Protein AF-Q92CA0-F1 (afdb_monomer)

Nearest PDB structures (foldseek):
  5m9f-assembly1_C  TM=5.999E-01  e=3.050E-04  Kayvirus kay
  5lye-assembly1_A-3  TM=4.168E-01  e=8.895E-02  Tequatrovirus T2
  4lpz-assembly1_A-1  TM=5.219E-01  e=1.391E+00  Homo sapiens
  6w3g-assembly1_A  TM=3.066E-01  e=5.344E+00  synthetic construct
  7aod-assembly1_H  TM=1.454E-01  e=1.238E+00  Schizosaccharomyces pombe 972h-

Solvent-accessible surface area (backbone atoms only — not comparable to full-atom values): 16328 Å² total; per-residue (Å²): 140,85,87,80,86,86,80,84,90,66,88,77,70,87,81,64,88,75,74,97,79,77,54,79,65,58,54,52,52,49,54,52,52,53,50,53,49,46,60,72,70,42,98,61,65,82,69,77,50,53,62,80,73,74,39,69,88,62,74,95,52,50,74,53,50,68,66,46,43,60,67,67,76,63,90,72,45,42,85,49,75,65,43,51,52,56,33,55,66,70,62,60,92,55,79,52,64,92,84,44,60,69,87,81,81,80,53,50,60,72,72,76,36,65,88,58,78,91,55,51,75,52,51,65,66,49,39,56,68,66,77,74,90,68,51,41,82,51,74,66,36,50,51,50,28,53,49,54,60,72,68,52,72,43,72,33,42,77,58,83,42,70,49,28,68,65,75,40,68,31,41,95,76,45,40,48,83,78,28,76,55,19,38,36,40,31,31,18,28,31,50,81,47,91,95,54,82,67,42,80,46,100,47,69,69,36,80,46,80,46,52,34,66,55,40,73,75,41,55,60,42,80,44,79,44,80,38,67,30,80,75,54,100,89,44,80,44,66,22,42,38,43,33,28,34,42,58,51,34,40,26,14,36,71,55,28,72,40,76,65,22,37,52,41,58,30,42,35,37,29,32,28,42

Organism: Listeria innocua serovar 6a (strain ATCC BAA-680 / CLIP 11262) (NCBI:txid272626)

Radius of gyration: 58.71 Å; Cα contacts (8 Å, |Δi|>4): 387; chains: 1; bounding box: 104×49×154 Å

Sequence (273 aa):
MAIDSYIPTTWNDERFVYPEDFTKWEQQFKKIVDEINRHTGTKNDHNITKADVGLSNVNNFGIASLEEAQMGSNSQKYMTPLLTSEAISQLQS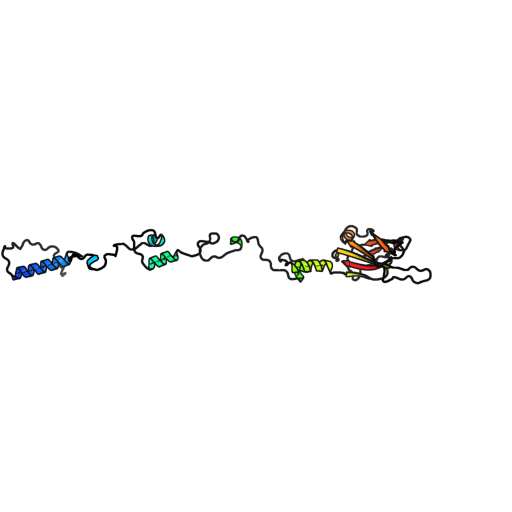LKSINGRTGDVLLSKGDVQLSNVENYGIASTNEAKAGIATDKLMTPANVLESIKEQFNTQNILFEGAAWPAPSTYKFAGGQKVSDQKLGLIFIWSDYDVVPGQANVANNYNFDFTFIPKFFINKHSGANVNVPVATNFNAQVAQITIKTLYLTDTTFAGHDLNSSGLNANDAILRYILGV

Structure (mmCIF, N/CA/C/O backbone):
data_AF-Q92CA0-F1
#
_entry.id   AF-Q92CA0-F1
#
loop_
_atom_site.group_PDB
_atom_site.id
_atom_site.type_symbol
_atom_site.label_atom_id
_atom_site.label_alt_id
_atom_site.label_comp_id
_atom_site.label_asym_id
_atom_site.label_entity_id
_atom_site.label_seq_id
_atom_site.pdbx_PDB_ins_code
_atom_site.Cartn_x
_atom_site.Cartn_y
_atom_site.Cartn_z
_atom_site.occupancy
_atom_site.B_iso_or_equiv
_atom_site.auth_seq_id
_atom_site.auth_comp_id
_atom_site.auth_asym_id
_atom_site.auth_atom_id
_atom_site.pdbx_PDB_model_num
ATOM 1 N N . MET A 1 1 ? -26.833 -30.162 108.864 1.00 41.16 1 MET A N 1
ATOM 2 C CA . MET A 1 1 ? -28.219 -29.793 109.217 1.00 41.16 1 MET A CA 1
ATOM 3 C C . MET A 1 1 ? -28.691 -28.797 108.179 1.00 41.16 1 MET A C 1
ATOM 5 O O . MET A 1 1 ? -28.210 -27.674 108.177 1.00 41.16 1 MET A O 1
ATOM 9 N N . ALA A 1 2 ? -29.499 -29.262 107.228 1.00 40.06 2 ALA A N 1
ATOM 10 C CA . ALA A 1 2 ? -30.044 -28.450 106.149 1.00 40.06 2 ALA A CA 1
ATOM 11 C C . ALA A 1 2 ? -31.404 -27.900 106.586 1.00 40.06 2 ALA A C 1
ATOM 13 O O . ALA A 1 2 ? -32.238 -28.651 107.091 1.00 40.06 2 ALA A O 1
ATOM 14 N N . ILE A 1 3 ? -31.583 -26.595 106.422 1.00 42.84 3 ILE A N 1
ATOM 15 C CA . ILE A 1 3 ? -32.876 -25.925 106.497 1.00 42.84 3 ILE A CA 1
ATOM 16 C C . ILE A 1 3 ? -33.372 -25.921 105.057 1.00 42.84 3 ILE A C 1
ATOM 18 O O . ILE A 1 3 ? -32.759 -25.258 104.222 1.00 42.84 3 ILE A O 1
ATOM 22 N N . ASP A 1 4 ? -34.407 -26.704 104.762 1.00 44.34 4 ASP A N 1
ATOM 23 C CA . ASP A 1 4 ? -35.059 -26.654 103.458 1.00 44.34 4 ASP A CA 1
ATOM 24 C C . ASP A 1 4 ? -36.354 -25.844 103.544 1.00 44.34 4 ASP A C 1
ATOM 26 O O . ASP A 1 4 ? -37.138 -25.938 104.492 1.00 44.34 4 ASP A O 1
ATOM 30 N N . SER A 1 5 ? -36.488 -24.994 102.540 1.00 45.78 5 SER A N 1
ATOM 31 C CA . SER A 1 5 ? -37.523 -24.013 102.285 1.00 45.78 5 SER A CA 1
ATOM 32 C C . SER A 1 5 ? -38.871 -24.664 101.990 1.00 45.78 5 SER A C 1
ATOM 34 O O . SER A 1 5 ? -38.984 -25.499 101.097 1.00 45.78 5 SER A O 1
ATOM 36 N N . TYR A 1 6 ? -39.922 -24.233 102.688 1.00 45.00 6 TYR A N 1
ATOM 37 C CA . TYR A 1 6 ? -41.294 -24.576 102.323 1.00 45.00 6 TYR A CA 1
ATOM 38 C C . TYR A 1 6 ? -41.948 -23.403 101.588 1.00 45.00 6 TYR A C 1
ATOM 40 O O . TYR A 1 6 ? -42.153 -22.334 102.165 1.00 45.00 6 TYR A O 1
ATOM 48 N N . ILE A 1 7 ? -42.277 -23.620 100.313 1.00 46.75 7 ILE A N 1
ATOM 49 C CA . ILE A 1 7 ? -43.102 -22.738 99.480 1.00 46.75 7 ILE A CA 1
ATOM 50 C C . ILE A 1 7 ? -44.507 -23.360 99.425 1.00 46.75 7 ILE A C 1
ATOM 52 O O . ILE A 1 7 ? -44.666 -24.411 98.804 1.00 46.75 7 ILE A O 1
ATOM 56 N N . PRO A 1 8 ? -45.543 -22.761 100.041 1.00 51.06 8 PRO A N 1
ATOM 57 C CA . PRO A 1 8 ? -46.905 -23.263 99.915 1.00 51.06 8 PRO A CA 1
ATOM 58 C C . PRO A 1 8 ? -47.489 -22.821 98.566 1.00 51.06 8 PRO A C 1
ATOM 60 O O . PRO A 1 8 ? -47.772 -21.642 98.366 1.00 51.06 8 PRO A O 1
ATOM 63 N N . THR A 1 9 ? -47.681 -23.760 97.636 1.00 49.72 9 THR A N 1
ATOM 64 C CA . THR A 1 9 ? -48.227 -23.494 96.289 1.00 49.72 9 THR A CA 1
ATOM 65 C C . THR A 1 9 ? -49.748 -23.581 96.181 1.00 49.72 9 THR A C 1
ATOM 67 O O . THR A 1 9 ? -50.283 -23.389 95.097 1.00 49.72 9 THR A O 1
ATOM 70 N N . THR A 1 10 ? -50.473 -23.810 97.271 1.00 46.91 10 THR A N 1
ATOM 71 C CA . THR A 1 10 ? -51.941 -23.751 97.287 1.00 46.91 10 THR A CA 1
ATOM 72 C C . THR A 1 10 ? -52.398 -23.425 98.702 1.00 46.91 10 THR A C 1
ATOM 74 O O . THR A 1 10 ? -52.185 -24.223 99.617 1.00 46.91 10 THR A O 1
ATOM 77 N N . TRP A 1 11 ? -53.008 -22.256 98.900 1.00 44.22 11 TRP A N 1
ATOM 78 C CA . TRP A 1 11 ? -53.749 -21.964 100.127 1.00 44.22 11 TRP A CA 1
ATOM 79 C C . TRP A 1 11 ? -54.971 -22.888 100.164 1.00 44.22 11 TRP A C 1
ATOM 81 O O . TRP A 1 11 ? -55.957 -22.644 99.477 1.00 44.22 11 TRP A O 1
ATOM 91 N N . ASN A 1 12 ? -54.867 -23.997 100.901 1.00 46.53 12 ASN A N 1
ATOM 92 C CA . ASN A 1 12 ? -56.007 -24.858 101.198 1.00 46.53 12 ASN A CA 1
ATOM 93 C C . ASN A 1 12 ? -56.873 -24.159 102.261 1.00 46.53 12 ASN A C 1
ATOM 95 O O . ASN A 1 12 ? -56.486 -24.087 103.430 1.00 46.53 12 ASN A O 1
ATOM 99 N N . ASP A 1 13 ? -58.006 -23.614 101.818 1.00 56.22 13 ASP A N 1
ATOM 100 C CA . ASP A 1 13 ? -58.937 -22.759 102.565 1.00 56.22 13 ASP A CA 1
ATOM 101 C C . ASP A 1 13 ? -59.964 -23.553 103.402 1.00 56.22 13 ASP A C 1
ATOM 103 O O . ASP A 1 13 ? -61.090 -23.131 103.637 1.00 56.22 13 ASP A O 1
ATOM 107 N N . GLU A 1 14 ? -59.594 -24.736 103.894 1.00 48.25 14 GLU A N 1
ATOM 108 C CA . GLU A 1 14 ? -60.484 -25.573 104.719 1.00 48.25 14 GLU A CA 1
ATOM 109 C C . GLU A 1 14 ? -60.492 -25.183 106.212 1.00 48.25 14 GLU A C 1
ATOM 111 O O . GLU A 1 14 ? -60.935 -25.948 107.068 1.00 48.25 14 GLU A O 1
ATOM 116 N N . ARG A 1 15 ? -60.016 -23.980 106.563 1.00 47.97 15 ARG A N 1
ATOM 117 C CA . ARG A 1 15 ? -60.085 -23.447 107.941 1.00 47.97 15 ARG A CA 1
ATOM 118 C C . ARG A 1 15 ? -60.918 -22.186 108.106 1.00 47.97 15 ARG A C 1
ATOM 120 O O . ARG A 1 15 ? -60.987 -21.673 109.222 1.00 47.97 15 ARG A O 1
ATOM 127 N N . PHE A 1 16 ? -61.602 -21.731 107.063 1.00 49.09 16 PHE A N 1
ATOM 128 C CA . PHE A 1 16 ? -62.519 -20.612 107.188 1.00 49.09 16 PHE A CA 1
ATOM 129 C C . PHE A 1 16 ? -63.938 -20.994 106.781 1.00 49.09 16 PHE A C 1
ATOM 131 O O . PHE A 1 16 ? -64.397 -20.797 105.661 1.00 49.09 16 PHE A O 1
ATOM 138 N N . VAL A 1 17 ? -64.679 -21.494 107.766 1.00 46.62 17 VAL A N 1
ATOM 139 C CA . VAL A 1 17 ? -66.132 -21.333 107.771 1.00 46.62 17 VAL A CA 1
ATOM 140 C C . VAL A 1 17 ? -66.388 -19.854 108.086 1.00 46.62 17 VAL A C 1
ATOM 142 O O . VAL A 1 17 ? -66.273 -19.446 109.240 1.00 46.62 17 VAL A O 1
ATOM 145 N N . TYR A 1 18 ? -66.632 -19.029 107.062 1.00 51.66 18 TYR A N 1
ATOM 146 C CA . TYR A 1 18 ? -66.870 -17.589 107.220 1.00 51.66 18 TYR A CA 1
ATOM 147 C C . TYR A 1 18 ? -68.338 -17.317 107.613 1.00 51.66 18 TYR A C 1
ATOM 149 O O . TYR A 1 18 ? -69.232 -17.674 106.845 1.00 51.66 18 TYR A O 1
ATOM 157 N N . PRO A 1 19 ? -68.620 -16.694 108.774 1.00 53.69 19 PRO A N 1
ATOM 158 C CA . PRO A 1 19 ? -69.966 -16.237 109.130 1.00 53.69 19 PRO A CA 1
ATOM 159 C C . PRO A 1 19 ? -70.399 -15.047 108.256 1.00 53.69 19 PRO A C 1
ATOM 161 O O . PRO A 1 19 ? -69.560 -14.265 107.815 1.00 53.69 19 PRO A O 1
ATOM 164 N N . GLU A 1 20 ? -71.705 -14.879 108.040 1.00 53.78 20 GLU A N 1
ATOM 165 C CA . GLU A 1 20 ? -72.283 -13.933 107.065 1.00 53.78 20 GLU A CA 1
ATOM 166 C C . GLU A 1 20 ? -72.129 -12.427 107.408 1.00 53.78 20 GLU A C 1
ATOM 168 O O . GLU A 1 20 ? -72.452 -11.585 106.572 1.00 53.78 20 GLU A O 1
ATOM 173 N N . ASP A 1 21 ? -71.551 -12.058 108.561 1.00 56.97 21 ASP A N 1
ATOM 174 C CA . ASP A 1 21 ? -71.486 -10.667 109.049 1.00 56.97 21 ASP A CA 1
ATOM 175 C C . ASP A 1 21 ? -70.043 -10.161 109.290 1.00 56.97 21 ASP A C 1
ATOM 177 O O . ASP A 1 21 ? -69.532 -10.168 110.411 1.00 56.97 21 ASP A O 1
ATOM 181 N N . PHE A 1 22 ? -69.369 -9.673 108.241 1.00 58.44 22 PHE A N 1
ATOM 182 C CA . PHE A 1 22 ? -68.051 -9.017 108.352 1.00 58.44 22 PHE A CA 1
ATOM 183 C C . PHE A 1 22 ? -68.131 -7.588 108.926 1.00 58.44 22 PHE A C 1
ATOM 185 O O . PHE A 1 22 ? -69.004 -6.800 108.546 1.00 58.44 22 PHE A O 1
ATOM 192 N N . THR A 1 23 ? -67.144 -7.189 109.740 1.00 68.38 23 THR A N 1
ATOM 193 C CA . THR A 1 23 ? -66.986 -5.805 110.231 1.00 68.38 23 THR A CA 1
ATOM 194 C C . THR A 1 23 ? -66.560 -4.834 109.112 1.00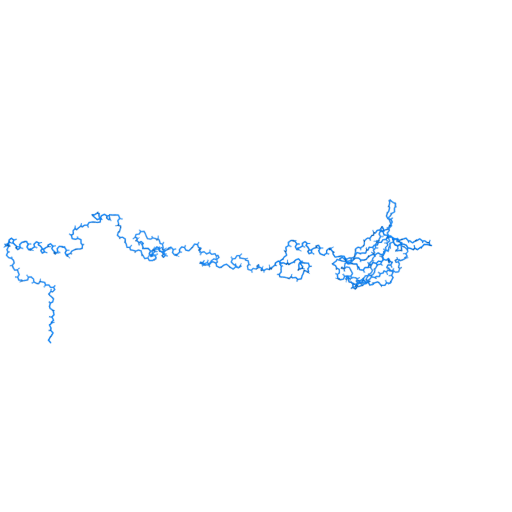 68.38 23 THR A C 1
ATOM 196 O O . THR A 1 23 ? -65.974 -5.221 108.100 1.00 68.38 23 THR A O 1
ATOM 199 N N . LYS A 1 24 ? -66.803 -3.522 109.285 1.00 64.69 24 LYS A N 1
ATOM 200 C CA . LYS A 1 24 ? -66.482 -2.480 108.277 1.00 64.69 24 LYS A CA 1
ATOM 201 C C . LYS A 1 24 ? -65.007 -2.482 107.831 1.00 64.69 24 LYS A C 1
ATOM 203 O O . LYS A 1 24 ? -64.724 -2.163 106.678 1.00 64.69 24 LYS A O 1
ATOM 208 N N . TRP A 1 25 ? -64.081 -2.829 108.727 1.00 68.69 25 TRP A N 1
ATOM 209 C CA . TRP A 1 25 ? -62.641 -2.896 108.446 1.00 68.69 25 TRP A CA 1
ATOM 210 C C . TRP A 1 25 ? -62.266 -4.119 107.593 1.00 68.69 25 TRP A C 1
ATOM 212 O O . TRP A 1 25 ? -61.524 -3.991 106.621 1.00 68.69 25 TRP A O 1
ATOM 222 N N . GLU A 1 26 ? -62.843 -5.286 107.879 1.00 74.56 26 GLU A N 1
ATOM 223 C CA . GLU A 1 26 ? -62.604 -6.517 107.108 1.00 74.56 26 GLU A CA 1
ATOM 224 C C . GLU A 1 26 ? -63.117 -6.389 105.668 1.00 74.56 26 GLU A C 1
ATOM 226 O O . GLU A 1 26 ? -62.448 -6.807 104.723 1.00 74.56 26 GLU A O 1
ATOM 231 N N . GLN A 1 27 ? -64.247 -5.702 105.473 1.00 70.88 27 GLN A N 1
ATOM 232 C CA . GLN A 1 27 ? -64.763 -5.383 104.138 1.00 70.88 27 GLN A CA 1
ATOM 233 C C . GLN A 1 27 ? -63.823 -4.461 103.342 1.00 70.88 27 GLN A C 1
ATOM 235 O O . GLN A 1 27 ? -63.706 -4.601 102.123 1.00 70.88 27 GLN A O 1
ATOM 240 N N . GLN A 1 28 ? -63.150 -3.509 104.000 1.00 75.50 28 GLN A N 1
ATOM 241 C CA . GLN A 1 28 ? -62.174 -2.628 103.346 1.00 75.50 28 GLN A CA 1
ATOM 242 C C . GLN A 1 28 ? -60.913 -3.391 102.940 1.00 75.50 28 GLN A C 1
ATOM 244 O O . GLN A 1 28 ? -60.437 -3.218 101.819 1.00 75.50 28 GLN A O 1
ATOM 249 N N . PHE A 1 29 ? -60.414 -4.269 103.812 1.00 82.81 29 PHE A N 1
ATOM 250 C CA . PHE A 1 29 ? -59.269 -5.119 103.499 1.00 82.81 29 PHE A CA 1
ATOM 251 C C . PHE A 1 29 ? -59.574 -6.060 102.325 1.00 82.81 29 PHE A C 1
ATOM 253 O O . PHE A 1 29 ? -58.786 -6.136 101.382 1.00 82.81 29 PHE A O 1
ATOM 260 N N . LYS A 1 30 ? -60.762 -6.683 102.314 1.00 77.75 30 LYS A N 1
ATOM 261 C CA . LYS A 1 30 ? -61.220 -7.523 101.199 1.00 77.75 30 LYS A CA 1
ATOM 262 C C . LYS A 1 30 ? -61.209 -6.769 99.866 1.00 77.75 30 LYS A C 1
ATOM 264 O O . LYS A 1 30 ? -60.666 -7.273 98.891 1.00 77.75 30 LYS A O 1
ATOM 269 N N . LYS A 1 31 ? -61.748 -5.544 99.828 1.00 80.81 31 LYS A N 1
ATOM 270 C CA . LYS A 1 31 ? -61.771 -4.717 98.606 1.00 80.81 31 LYS A CA 1
ATOM 271 C C . LYS A 1 31 ? -60.373 -4.429 98.056 1.00 80.81 31 LYS A C 1
ATOM 273 O O . LYS A 1 31 ? -60.193 -4.438 96.846 1.00 80.81 31 LYS A O 1
ATOM 278 N N . ILE A 1 32 ? -59.396 -4.177 98.927 1.00 85.56 32 ILE A N 1
ATOM 279 C CA . ILE A 1 32 ? -58.010 -3.914 98.514 1.00 85.56 32 ILE A CA 1
ATOM 280 C C . ILE A 1 32 ? -57.375 -5.178 97.925 1.00 85.56 32 ILE A C 1
ATOM 282 O O . ILE A 1 32 ? -56.728 -5.111 96.883 1.00 85.56 32 ILE A O 1
ATOM 286 N N . VAL A 1 33 ? -57.572 -6.329 98.571 1.00 86.06 33 VAL A N 1
ATOM 287 C CA . VAL A 1 33 ? -57.043 -7.613 98.093 1.00 86.06 33 VAL A CA 1
ATOM 288 C C . VAL A 1 33 ? -57.671 -8.002 96.754 1.00 86.06 33 VAL A C 1
ATOM 290 O O . VAL A 1 33 ? -56.947 -8.370 95.831 1.00 86.06 33 VAL A O 1
ATOM 293 N N . ASP A 1 34 ? -58.991 -7.861 96.616 1.00 83.50 34 ASP A N 1
ATOM 294 C CA . ASP A 1 34 ? -59.706 -8.111 95.359 1.00 83.50 34 ASP A CA 1
ATOM 295 C C . ASP A 1 34 ? -59.164 -7.218 94.225 1.00 83.50 34 ASP A C 1
ATOM 297 O O . ASP A 1 34 ? -58.942 -7.693 93.111 1.00 83.50 34 ASP A O 1
ATOM 301 N N . GLU A 1 35 ? -58.888 -5.943 94.514 1.00 83.75 35 GLU A N 1
ATOM 302 C CA . GLU A 1 35 ? -58.353 -4.989 93.541 1.00 83.75 35 GLU A CA 1
ATOM 303 C C . GLU A 1 35 ? -56.909 -5.316 93.127 1.00 83.75 35 GLU A C 1
ATOM 305 O O . GLU A 1 35 ? -56.584 -5.321 91.942 1.00 83.75 35 GLU A O 1
ATOM 310 N N . ILE A 1 36 ? -56.039 -5.675 94.073 1.00 86.12 36 ILE A N 1
ATOM 311 C CA . ILE A 1 36 ? -54.667 -6.120 93.770 1.00 86.12 36 ILE A CA 1
ATOM 312 C C . ILE A 1 36 ? -54.686 -7.400 92.924 1.00 86.12 36 ILE A C 1
ATOM 314 O O . ILE A 1 36 ? -53.930 -7.527 91.956 1.00 86.12 36 ILE A O 1
ATOM 318 N N . ASN A 1 37 ? -55.575 -8.339 93.248 1.00 85.69 37 ASN A N 1
ATOM 319 C CA . ASN A 1 37 ? -55.756 -9.562 92.470 1.00 85.69 37 ASN A CA 1
ATOM 320 C C . ASN A 1 37 ? -56.261 -9.254 91.050 1.00 85.69 37 ASN A C 1
ATOM 322 O O . ASN A 1 37 ? -55.796 -9.863 90.087 1.00 85.69 37 ASN A O 1
ATOM 326 N N . ARG A 1 38 ? -57.145 -8.259 90.889 1.00 82.94 38 ARG A N 1
ATOM 327 C CA . ARG A 1 38 ? -57.597 -7.773 89.575 1.00 82.94 38 ARG A CA 1
ATOM 328 C C . ARG A 1 38 ? -56.433 -7.219 88.745 1.00 82.94 38 ARG A C 1
ATOM 330 O O . ARG A 1 38 ? -56.296 -7.583 87.577 1.00 82.94 38 ARG A O 1
ATOM 337 N N . HIS A 1 39 ? -55.577 -6.402 89.358 1.00 82.19 39 HIS A N 1
ATOM 338 C CA . HIS A 1 39 ? -54.411 -5.788 88.711 1.00 82.19 39 HIS A CA 1
ATOM 339 C C . HIS A 1 39 ? -53.317 -6.789 88.317 1.00 82.19 39 HIS A C 1
ATOM 341 O O . HIS A 1 39 ? -52.583 -6.574 87.356 1.00 82.19 39 HIS A O 1
ATOM 347 N N . THR A 1 40 ? -53.190 -7.890 89.053 1.00 84.25 40 THR A N 1
ATOM 348 C CA . THR A 1 40 ? -52.159 -8.911 88.804 1.00 84.25 40 THR A CA 1
ATOM 349 C C . THR A 1 40 ? -52.656 -10.071 87.939 1.00 84.25 40 THR A C 1
ATOM 351 O O . THR A 1 40 ? -51.845 -10.792 87.359 1.00 84.25 40 THR A O 1
ATOM 354 N N . GLY A 1 41 ? -53.977 -10.241 87.807 1.00 80.75 41 GLY A N 1
ATOM 355 C CA . GLY A 1 41 ? -54.593 -11.374 87.115 1.00 80.75 41 GLY A CA 1
ATOM 356 C C . GLY A 1 41 ? -54.679 -11.251 85.591 1.00 80.75 41 GLY A C 1
ATOM 357 O O . GLY A 1 41 ? -54.825 -12.265 84.909 1.00 80.75 41 GLY A O 1
ATOM 358 N N . THR A 1 42 ? -54.585 -10.044 85.021 1.00 80.38 42 THR A N 1
ATOM 359 C CA . THR A 1 42 ? -54.665 -9.851 83.562 1.00 80.38 42 THR A CA 1
ATOM 360 C C . THR A 1 42 ? -53.668 -8.807 83.066 1.00 80.38 42 THR A C 1
ATOM 362 O O . THR A 1 42 ? -53.290 -7.897 83.791 1.00 80.38 42 THR A O 1
ATOM 365 N N . LYS A 1 43 ? -53.243 -8.922 81.800 1.00 81.75 43 LYS A N 1
ATOM 366 C CA . LYS A 1 43 ? -52.323 -7.954 81.169 1.00 81.75 43 LYS A CA 1
ATOM 367 C C . LYS A 1 43 ? -52.999 -6.635 80.752 1.00 81.75 43 LYS A C 1
ATOM 369 O O . LYS A 1 43 ? -52.294 -5.712 80.362 1.00 81.75 43 LYS A O 1
ATOM 374 N N . ASN A 1 44 ? -54.333 -6.571 80.766 1.00 84.12 44 ASN A N 1
ATOM 375 C CA . ASN A 1 44 ? -55.133 -5.395 80.399 1.00 84.12 44 ASN A CA 1
ATOM 376 C C . ASN A 1 44 ? -56.347 -5.282 81.335 1.00 84.12 44 ASN A C 1
ATOM 378 O O . ASN A 1 44 ? -57.496 -5.437 80.927 1.00 84.12 44 ASN A O 1
ATOM 382 N N . ASP A 1 45 ? -56.069 -5.067 82.613 1.00 82.19 45 ASP A N 1
ATOM 383 C CA . ASP A 1 45 ? -57.040 -5.005 83.705 1.00 82.19 45 ASP A CA 1
ATOM 384 C C . ASP A 1 45 ? -57.909 -3.734 83.671 1.00 82.19 45 ASP A C 1
ATOM 386 O O . ASP A 1 45 ? -59.024 -3.728 84.194 1.00 82.19 45 ASP A O 1
ATOM 390 N N . HIS A 1 46 ? -57.423 -2.680 83.016 1.00 84.44 46 HIS A N 1
ATOM 391 C CA . HIS A 1 46 ? -58.143 -1.430 82.766 1.00 84.44 46 HIS A CA 1
ATOM 392 C C . HIS A 1 46 ? -58.916 -1.406 81.438 1.00 84.44 46 HIS A C 1
ATOM 394 O O . HIS A 1 46 ? -59.537 -0.394 81.117 1.00 84.44 46 HIS A O 1
ATOM 400 N N . ASN A 1 47 ? -58.896 -2.507 80.678 1.00 86.62 47 ASN A N 1
ATOM 401 C CA . ASN A 1 47 ? -59.623 -2.675 79.416 1.00 86.62 47 ASN A CA 1
ATOM 402 C C . ASN A 1 47 ? -59.359 -1.558 78.382 1.00 86.62 47 ASN A C 1
ATOM 404 O O . ASN A 1 47 ? -60.244 -1.173 77.620 1.00 86.62 47 ASN A O 1
ATOM 408 N N . ILE A 1 48 ? -58.131 -1.033 78.369 1.00 91.50 48 ILE A N 1
ATOM 409 C CA . ILE A 1 48 ? -57.700 0.044 77.476 1.00 91.50 48 ILE A CA 1
ATOM 410 C C . ILE A 1 48 ? -57.603 -0.499 76.047 1.00 91.50 48 ILE A C 1
ATOM 412 O O . ILE A 1 48 ? -57.068 -1.589 75.810 1.00 91.50 48 ILE A O 1
ATOM 416 N N . THR A 1 49 ? -58.114 0.261 75.083 1.00 91.62 49 THR A N 1
ATOM 417 C CA . THR A 1 49 ? -58.058 -0.049 73.653 1.00 91.62 49 THR A CA 1
ATOM 418 C C . THR A 1 49 ? -56.901 0.683 72.967 1.00 91.62 49 THR A C 1
ATOM 420 O O . THR A 1 49 ? -56.335 1.644 73.484 1.00 91.62 49 THR A O 1
ATOM 423 N N . LYS A 1 50 ? -56.560 0.277 71.735 1.00 92.44 50 LYS A N 1
ATOM 424 C CA . LYS A 1 50 ? -55.600 1.028 70.904 1.00 92.44 50 LYS A CA 1
ATOM 425 C C . LYS A 1 50 ? -56.039 2.472 70.655 1.00 92.44 50 LYS A C 1
ATOM 427 O O . LYS A 1 50 ? -55.178 3.335 70.504 1.00 92.44 50 LYS A O 1
ATOM 432 N N . ALA A 1 51 ? -57.346 2.727 70.599 1.00 93.25 51 ALA A N 1
ATOM 433 C CA . ALA A 1 51 ? -57.873 4.067 70.378 1.00 93.25 51 ALA A CA 1
ATOM 434 C C . ALA A 1 51 ? -57.605 4.985 71.570 1.00 93.25 51 ALA A C 1
ATOM 436 O O . ALA A 1 51 ? -57.206 6.131 71.372 1.00 93.25 51 ALA A O 1
ATOM 437 N N . ASP A 1 52 ? -57.713 4.448 72.785 1.00 94.06 52 ASP A N 1
ATOM 438 C CA . ASP A 1 52 ? -57.515 5.200 74.026 1.00 94.06 52 ASP A CA 1
ATOM 439 C C . ASP A 1 52 ? -56.074 5.716 74.187 1.00 94.06 52 ASP A C 1
ATOM 441 O O . ASP A 1 52 ? -55.847 6.729 74.841 1.00 94.06 52 ASP A O 1
ATOM 445 N N . VAL A 1 53 ? -55.098 5.060 73.549 1.00 93.19 53 VAL A N 1
ATOM 446 C CA . VAL A 1 53 ? -53.678 5.468 73.544 1.00 93.19 53 VAL A CA 1
ATOM 447 C C . VAL A 1 53 ? -53.223 6.096 72.219 1.00 93.19 53 VAL A C 1
ATOM 449 O O . VAL A 1 53 ? -52.027 6.260 71.989 1.00 93.19 53 VAL A O 1
ATOM 452 N N . GLY A 1 54 ? -54.154 6.441 71.320 1.00 94.75 54 GLY A N 1
ATOM 453 C CA . GLY A 1 54 ? -53.842 7.107 70.047 1.00 94.75 54 GLY A CA 1
ATOM 454 C C . GLY A 1 54 ? -53.196 6.211 68.979 1.00 94.75 54 GLY A C 1
ATOM 455 O O . GLY A 1 54 ? -52.616 6.714 68.019 1.00 94.75 54 GLY A O 1
ATOM 456 N N . LEU A 1 55 ? -53.302 4.886 69.108 1.00 94.44 55 LEU A N 1
ATOM 457 C CA . LEU A 1 55 ? -52.685 3.893 68.217 1.00 94.44 55 LEU A CA 1
ATOM 458 C C . LEU A 1 55 ? -53.689 3.208 67.269 1.00 94.44 55 LEU A C 1
ATOM 460 O O . LEU A 1 55 ? -53.397 2.131 66.748 1.00 94.44 55 LEU A O 1
ATOM 464 N N . SER A 1 56 ? -54.861 3.805 67.008 1.00 94.12 56 SER A N 1
ATOM 465 C CA . SER A 1 56 ? -55.909 3.217 66.144 1.00 94.12 56 SER A CA 1
ATOM 466 C C . SER A 1 56 ? -55.429 2.844 64.739 1.00 94.12 56 SER A C 1
ATOM 468 O O . SER A 1 56 ? -55.915 1.875 64.167 1.00 94.12 56 SER A O 1
ATOM 470 N N . ASN A 1 57 ? -54.459 3.586 64.194 1.00 93.38 57 ASN A N 1
ATOM 471 C CA . ASN A 1 57 ? -53.912 3.351 62.853 1.00 93.38 57 ASN A CA 1
ATOM 472 C C . ASN A 1 57 ? -52.739 2.354 62.837 1.00 93.38 57 ASN A C 1
ATOM 474 O O . ASN A 1 57 ? -52.199 2.050 61.774 1.00 93.38 57 ASN A O 1
ATOM 478 N N . VAL A 1 58 ? -52.310 1.858 64.002 1.00 93.50 58 VAL A N 1
ATOM 479 C CA . VAL A 1 58 ? -51.187 0.923 64.105 1.00 93.50 58 VAL A CA 1
ATOM 480 C C . VAL A 1 58 ? -51.703 -0.509 64.005 1.00 93.50 58 VAL A C 1
ATOM 482 O O . VAL A 1 58 ? -52.348 -1.031 64.921 1.00 93.50 58 VAL A O 1
ATOM 485 N N . ASN A 1 59 ? -51.380 -1.169 62.895 1.00 93.69 59 ASN A N 1
ATOM 486 C CA . ASN A 1 59 ? -51.698 -2.575 62.666 1.00 93.69 59 ASN A CA 1
ATOM 487 C C . ASN A 1 59 ? -50.910 -3.497 63.605 1.00 93.69 59 ASN A C 1
ATOM 489 O O . ASN A 1 59 ? -49.830 -3.166 64.085 1.00 93.69 59 ASN A O 1
ATOM 493 N N . ASN A 1 60 ? -51.457 -4.680 63.887 1.00 93.25 60 ASN A N 1
ATOM 494 C CA . ASN A 1 60 ? -50.762 -5.697 64.681 1.00 93.25 60 ASN A CA 1
ATOM 495 C C . ASN A 1 60 ? -49.958 -6.641 63.776 1.00 93.25 60 ASN A C 1
ATOM 497 O O . ASN A 1 60 ? -50.195 -7.847 63.752 1.00 93.25 60 ASN A O 1
ATOM 501 N N . PHE A 1 61 ? -49.073 -6.072 62.962 1.00 96.25 61 PHE A N 1
ATOM 502 C CA . PHE A 1 61 ? -48.242 -6.843 62.045 1.00 96.25 61 PHE A CA 1
ATOM 503 C C . PHE A 1 61 ? -46.947 -7.288 62.717 1.00 96.25 61 PHE A C 1
ATOM 505 O O . PHE A 1 61 ? -46.366 -6.574 63.533 1.00 96.25 61 PHE A O 1
ATOM 512 N N . GLY A 1 62 ? -46.489 -8.484 62.352 1.00 96.62 62 GLY A N 1
ATOM 513 C CA . GLY A 1 62 ? -45.160 -8.953 62.732 1.00 96.62 62 GLY A CA 1
ATOM 514 C C . GLY A 1 62 ? -44.064 -8.266 61.917 1.00 96.62 62 GLY A C 1
ATOM 515 O O . GLY A 1 62 ? -44.335 -7.604 60.915 1.00 96.62 62 GLY A O 1
ATOM 516 N N . ILE A 1 63 ? -42.814 -8.478 62.319 1.00 97.62 63 ILE A N 1
ATOM 517 C CA . ILE A 1 63 ? -41.651 -8.097 61.513 1.00 97.62 63 ILE A CA 1
ATOM 518 C C . ILE A 1 63 ? -41.524 -9.058 60.322 1.00 97.62 63 ILE A C 1
ATOM 520 O O . ILE A 1 63 ? -41.814 -10.253 60.452 1.00 97.62 63 ILE A O 1
ATOM 524 N N . ALA A 1 64 ? -41.151 -8.522 59.162 1.00 97.12 64 ALA A N 1
ATOM 525 C CA . ALA A 1 64 ? -40.844 -9.306 57.973 1.00 97.12 64 ALA A CA 1
ATOM 526 C C . ALA A 1 64 ? -39.592 -10.172 58.192 1.00 97.12 64 ALA A C 1
ATOM 528 O O . ALA A 1 64 ? -38.660 -9.787 58.895 1.00 97.12 64 ALA A O 1
ATOM 529 N N . SER A 1 65 ? -39.561 -11.342 57.571 1.00 95.38 65 SER A N 1
ATOM 530 C CA . SER A 1 65 ? -38.331 -12.110 57.364 1.00 95.38 65 SER A CA 1
ATOM 531 C C . SER A 1 65 ? -37.453 -11.469 56.280 1.00 95.38 65 SER A C 1
ATOM 533 O O . SER A 1 65 ? -37.909 -10.620 55.511 1.00 95.38 65 SER A O 1
ATOM 535 N N . LEU A 1 66 ? -36.193 -11.909 56.190 1.00 93.31 66 LEU A N 1
ATOM 536 C CA . LEU A 1 66 ? -35.277 -11.509 55.118 1.00 93.31 66 LEU A CA 1
ATOM 537 C C . LEU A 1 66 ? -35.855 -11.820 53.729 1.00 93.31 66 LEU A C 1
ATOM 539 O O . LEU A 1 66 ? -35.814 -10.979 52.837 1.00 93.31 66 LEU A O 1
ATOM 543 N N . GLU A 1 67 ? -36.450 -13.000 53.563 1.00 92.75 67 GLU A N 1
ATOM 544 C CA . GLU A 1 67 ? -37.059 -13.426 52.300 1.00 92.75 67 GLU A CA 1
ATOM 545 C C . GLU A 1 67 ? -38.265 -12.557 51.929 1.00 92.75 67 GLU A C 1
ATOM 547 O O . GLU A 1 67 ? -38.380 -12.111 50.789 1.00 92.75 67 GLU A O 1
ATOM 552 N N . GLU A 1 68 ? -39.143 -12.252 52.890 1.00 94.38 68 GLU A N 1
ATOM 553 C CA . GLU A 1 68 ? -40.272 -11.340 52.662 1.00 94.38 68 GLU A CA 1
ATOM 554 C C . GLU A 1 68 ? -39.799 -9.930 52.278 1.00 94.38 68 GLU A C 1
ATOM 556 O O . GLU A 1 68 ? -40.401 -9.304 51.403 1.00 94.38 68 GLU A O 1
ATOM 561 N N . ALA A 1 69 ? -38.717 -9.443 52.894 1.00 93.94 69 ALA A N 1
ATOM 562 C CA . ALA A 1 69 ? -38.130 -8.140 52.594 1.00 93.94 69 ALA A CA 1
ATOM 563 C C . ALA A 1 69 ? -37.521 -8.070 51.188 1.00 93.94 69 ALA A C 1
ATOM 565 O O . ALA A 1 69 ? -37.712 -7.082 50.483 1.00 93.94 69 ALA A O 1
ATOM 566 N N . GLN A 1 70 ? -36.825 -9.127 50.767 1.00 91.19 70 GLN A N 1
ATOM 567 C CA . GLN A 1 70 ? -36.184 -9.218 49.453 1.00 91.19 70 GLN A CA 1
ATOM 568 C C . GLN A 1 70 ? -37.201 -9.425 48.323 1.00 91.19 70 GLN A C 1
ATOM 570 O O . GLN A 1 70 ? -37.065 -8.835 47.253 1.00 91.19 70 GLN A O 1
ATOM 575 N N . MET A 1 71 ? -38.244 -10.230 48.556 1.00 89.75 71 MET A N 1
ATOM 576 C CA . MET A 1 71 ? -39.314 -10.446 47.576 1.00 89.75 71 MET A CA 1
ATOM 577 C C . MET A 1 71 ? -40.279 -9.260 47.472 1.00 89.75 71 MET A C 1
ATOM 579 O O . MET A 1 71 ? -40.891 -9.065 46.423 1.00 89.75 71 MET A O 1
ATOM 583 N N . GLY A 1 72 ? -40.470 -8.504 48.559 1.00 89.75 72 GLY A N 1
ATOM 584 C CA . GLY A 1 72 ? -41.377 -7.355 48.598 1.00 89.75 72 GLY A CA 1
ATOM 585 C C . GLY A 1 72 ? -42.855 -7.703 48.369 1.00 89.75 72 GLY A C 1
ATOM 586 O O . GLY A 1 72 ? -43.622 -6.850 47.930 1.00 89.75 72 GLY A O 1
ATOM 587 N N . SER A 1 73 ? -43.268 -8.950 48.627 1.00 86.56 73 SER A N 1
ATOM 588 C CA . SER A 1 73 ? -44.603 -9.466 48.282 1.00 86.56 73 SER A CA 1
ATOM 589 C C . SER A 1 73 ? -45.627 -9.424 49.426 1.00 86.56 73 SER A C 1
ATOM 591 O O . SER A 1 73 ? -46.823 -9.565 49.173 1.00 86.56 73 SER A O 1
ATOM 593 N N . ASN A 1 74 ? -45.194 -9.217 50.678 1.00 92.25 74 ASN A N 1
ATOM 594 C CA . ASN A 1 74 ? -46.070 -9.224 51.854 1.00 92.25 74 ASN A CA 1
ATOM 595 C C . ASN A 1 74 ? -46.368 -7.803 52.367 1.00 92.25 74 ASN A C 1
ATOM 597 O O . ASN A 1 74 ? -45.507 -7.148 52.951 1.00 92.25 74 ASN A O 1
ATOM 601 N N . SER A 1 75 ? -47.614 -7.347 52.207 1.00 94.06 75 SER A N 1
ATOM 602 C CA . SER A 1 75 ? -48.087 -6.038 52.688 1.00 94.06 75 SER A CA 1
ATOM 603 C C . SER A 1 75 ? -48.562 -6.026 54.152 1.00 94.06 75 SER A C 1
ATOM 605 O O . SER A 1 75 ? -48.961 -4.978 54.658 1.00 94.06 75 SER A O 1
ATOM 607 N N . GLN A 1 76 ? -48.519 -7.166 54.852 1.00 95.69 76 GLN A N 1
ATOM 608 C CA . GLN A 1 76 ? -48.999 -7.348 56.232 1.00 95.69 76 GLN A CA 1
ATOM 609 C C . GLN A 1 76 ? -47.857 -7.572 57.239 1.00 95.69 76 GLN A C 1
ATOM 611 O O . GLN A 1 76 ? -48.010 -8.274 58.244 1.00 95.69 76 GLN A O 1
ATOM 616 N N . LYS A 1 77 ? -46.686 -6.987 56.969 1.00 96.25 77 LYS A N 1
ATOM 617 C CA . LYS A 1 77 ? -45.483 -7.066 57.806 1.00 96.25 77 LYS A CA 1
ATOM 618 C C . LYS A 1 77 ? -44.798 -5.708 57.899 1.00 96.25 77 LYS A C 1
ATOM 620 O O . LYS A 1 77 ? -44.864 -4.908 56.970 1.00 96.25 77 LYS A O 1
ATOM 625 N N . TYR A 1 78 ? -44.112 -5.460 59.010 1.00 96.12 78 TYR A N 1
ATOM 626 C CA . TYR A 1 78 ? -43.261 -4.285 59.174 1.00 96.12 78 TYR A CA 1
ATOM 627 C C . TYR A 1 78 ? -41.821 -4.574 58.755 1.00 96.12 78 TYR A C 1
ATOM 629 O O . TYR A 1 78 ? -41.281 -5.645 59.033 1.00 96.12 78 TYR A O 1
ATOM 637 N N . MET A 1 79 ? -41.194 -3.585 58.123 1.00 97.06 79 MET A N 1
ATOM 638 C CA . MET A 1 79 ? -39.780 -3.619 57.765 1.00 97.06 79 MET A CA 1
ATOM 639 C C . MET A 1 79 ? -38.919 -3.047 58.891 1.00 97.06 79 MET A C 1
ATOM 641 O O . MET A 1 79 ? -39.337 -2.120 59.586 1.00 97.06 79 MET A O 1
ATOM 645 N N . THR A 1 80 ? -37.699 -3.558 59.045 1.00 96.88 80 THR A N 1
ATOM 646 C CA . THR A 1 80 ? -36.673 -2.934 59.894 1.00 96.88 80 THR A CA 1
ATOM 647 C C . THR A 1 80 ? -35.627 -2.239 59.019 1.00 96.88 80 THR A C 1
ATOM 649 O O . THR A 1 80 ? -35.461 -2.623 57.862 1.00 96.88 80 THR A O 1
ATOM 652 N N . PRO A 1 81 ? -34.875 -1.248 59.537 1.00 97.31 81 PRO A N 1
ATOM 653 C CA . PRO A 1 81 ? -33.799 -0.613 58.772 1.00 97.31 81 PRO A CA 1
ATOM 654 C C . PRO A 1 81 ? -32.761 -1.602 58.217 1.00 97.31 81 PRO A C 1
ATOM 656 O O . PRO A 1 81 ? -32.279 -1.409 57.103 1.00 97.31 81 PRO A O 1
ATOM 659 N N . LEU A 1 82 ? -32.457 -2.674 58.964 1.00 96.38 82 LEU A N 1
ATOM 660 C CA . LEU A 1 82 ? -31.567 -3.750 58.514 1.00 96.38 82 LEU A CA 1
ATOM 661 C C . LEU A 1 82 ? -32.127 -4.438 57.265 1.00 96.38 82 LEU A C 1
ATOM 663 O O . LEU A 1 82 ? -31.457 -4.469 56.237 1.00 96.38 82 LEU A O 1
ATOM 667 N N . LEU A 1 83 ? -33.381 -4.888 57.331 1.00 96.19 83 LEU A N 1
ATOM 668 C CA . LEU A 1 83 ? -34.043 -5.569 56.219 1.00 96.19 83 LEU A CA 1
ATOM 669 C C . LEU A 1 83 ? -34.182 -4.663 54.985 1.00 96.19 83 LEU A C 1
ATOM 671 O O . LEU A 1 83 ? -34.018 -5.121 53.857 1.00 96.19 83 LEU A O 1
ATOM 675 N N . THR A 1 84 ? -34.422 -3.361 55.179 1.00 94.25 84 THR A N 1
ATOM 676 C CA . THR A 1 84 ? -34.418 -2.377 54.085 1.00 94.25 84 THR A CA 1
ATOM 677 C C . THR A 1 84 ? -33.043 -2.288 53.417 1.00 94.25 84 THR A C 1
ATOM 679 O O . THR A 1 84 ? -32.958 -2.278 52.191 1.00 94.25 84 THR A O 1
ATOM 682 N N . SER A 1 85 ? -31.960 -2.244 54.199 1.00 91.69 85 SER A N 1
ATOM 683 C CA . SER A 1 85 ? -30.588 -2.223 53.674 1.00 91.69 85 SER A CA 1
ATOM 684 C C . SER A 1 85 ? -30.260 -3.497 52.888 1.00 91.69 85 SER A C 1
ATOM 686 O O . SER A 1 85 ? -29.674 -3.434 51.805 1.00 91.69 85 SER A O 1
ATOM 688 N N . GLU A 1 86 ? -30.682 -4.656 53.398 1.00 90.56 86 GLU A N 1
ATOM 689 C CA . GLU A 1 86 ? -30.501 -5.954 52.741 1.00 90.56 86 GLU A CA 1
ATOM 690 C C . GLU A 1 86 ? -31.284 -6.040 51.422 1.00 90.56 86 GLU A C 1
ATOM 692 O O . GLU A 1 86 ? -30.725 -6.464 50.411 1.00 90.56 86 GLU A O 1
ATOM 697 N N . ALA A 1 87 ? -32.536 -5.572 51.394 1.00 90.94 87 ALA A N 1
ATOM 698 C CA . ALA A 1 87 ? -33.349 -5.517 50.179 1.00 90.94 87 ALA A CA 1
ATOM 699 C C . ALA A 1 87 ? -32.759 -4.561 49.124 1.00 90.94 87 ALA A C 1
ATOM 701 O O . ALA A 1 87 ? -32.690 -4.902 47.944 1.00 90.94 87 ALA A O 1
ATOM 702 N N . ILE A 1 88 ? -32.270 -3.385 49.537 1.00 88.12 88 ILE A N 1
ATOM 703 C CA . ILE A 1 88 ? -31.628 -2.413 48.635 1.00 88.12 88 ILE A CA 1
ATOM 704 C C . ILE A 1 88 ? -30.306 -2.953 48.083 1.00 88.12 88 ILE A C 1
ATOM 706 O O . ILE A 1 88 ? -30.009 -2.751 46.908 1.00 88.12 88 ILE A O 1
ATOM 710 N N . SER A 1 89 ? -29.528 -3.677 48.891 1.00 82.56 89 SER A N 1
ATOM 711 C CA . SER A 1 89 ? -28.250 -4.261 48.460 1.00 82.56 89 SER A CA 1
ATOM 712 C C . SER A 1 89 ? -28.411 -5.271 47.314 1.00 82.56 89 SER A C 1
ATOM 714 O O . SER A 1 89 ? -27.471 -5.480 46.548 1.00 82.56 89 SER A O 1
ATOM 716 N N . GLN A 1 90 ? -29.603 -5.857 47.140 1.00 77.31 90 GLN A N 1
ATOM 717 C CA . GLN A 1 90 ? -29.911 -6.720 45.995 1.00 77.31 90 GLN A CA 1
ATOM 718 C C . GLN A 1 90 ? -30.157 -5.958 44.685 1.00 77.31 90 GLN A C 1
ATOM 720 O O . GLN A 1 90 ? -30.062 -6.544 43.606 1.00 77.31 90 GLN A O 1
ATOM 725 N N . LEU A 1 91 ? -30.444 -4.656 44.739 1.00 74.75 91 LEU A N 1
ATOM 726 C CA . LEU A 1 91 ? -30.779 -3.827 43.577 1.00 74.75 91 LEU A CA 1
ATOM 727 C C . LEU A 1 91 ? -29.531 -3.281 42.856 1.00 74.75 91 LEU A C 1
ATOM 729 O O . LEU A 1 91 ? -29.496 -2.114 42.468 1.00 74.75 91 LEU A O 1
ATOM 733 N N . GLN A 1 92 ? -28.496 -4.106 42.666 1.00 67.56 92 GLN A N 1
ATOM 734 C CA . GLN A 1 92 ? -27.317 -3.737 41.869 1.00 67.56 92 GLN A CA 1
ATOM 735 C C . GLN A 1 92 ? -27.756 -3.235 40.475 1.00 67.56 92 GLN A C 1
ATOM 737 O O . GLN A 1 92 ? -28.524 -3.896 39.771 1.00 67.56 92 GLN A O 1
ATOM 742 N N . SER A 1 93 ? -27.282 -2.046 40.081 1.00 61.03 93 SER A N 1
ATOM 743 C CA . SER A 1 93 ? -27.777 -1.274 38.924 1.00 61.03 93 SER A CA 1
ATOM 744 C C . SER A 1 93 ? -27.475 -1.895 37.553 1.00 61.03 93 SER A C 1
ATOM 746 O O . SER A 1 93 ? -28.064 -1.491 36.551 1.00 61.03 93 SER A O 1
ATOM 748 N N . LEU A 1 94 ? -26.610 -2.908 37.494 1.00 64.56 94 LEU A N 1
ATOM 749 C CA . LEU A 1 94 ? -26.283 -3.663 36.286 1.00 64.56 94 LEU A CA 1
ATOM 750 C C . LEU A 1 94 ? -26.633 -5.140 36.492 1.00 64.56 94 LEU A C 1
ATOM 752 O O . LEU A 1 94 ? -25.884 -5.886 37.119 1.00 64.56 94 LEU A O 1
ATOM 756 N N . LYS A 1 95 ? -27.774 -5.573 35.935 1.00 64.19 95 LYS A N 1
ATOM 757 C CA . LYS A 1 95 ? -28.196 -6.984 35.992 1.00 64.19 95 LYS A CA 1
ATOM 758 C C . LYS A 1 95 ? -27.255 -7.900 35.221 1.00 64.19 95 LYS A C 1
ATOM 760 O O . LYS A 1 95 ? -26.973 -8.980 35.704 1.00 64.19 95 LYS A O 1
ATOM 765 N N . SER A 1 96 ? -26.800 -7.507 34.030 1.00 65.38 96 SER A N 1
ATOM 766 C CA . SER A 1 96 ? -25.622 -8.102 33.393 1.00 65.38 96 SER A CA 1
ATOM 767 C C . SER A 1 96 ? -25.164 -7.320 32.159 1.00 65.38 96 SER A C 1
ATOM 769 O O . SER A 1 96 ? -25.977 -6.656 31.518 1.00 65.38 96 SER A O 1
ATOM 771 N N . ILE A 1 97 ? -23.888 -7.451 31.784 1.00 69.50 97 ILE A N 1
ATOM 772 C CA . ILE A 1 97 ? -23.414 -7.204 30.412 1.00 69.50 97 ILE A CA 1
ATOM 773 C C . ILE A 1 97 ? -22.879 -8.535 29.884 1.00 69.50 97 ILE A C 1
ATOM 775 O O . ILE A 1 97 ? -22.005 -9.138 30.502 1.00 69.50 97 ILE A O 1
ATOM 779 N N . ASN A 1 98 ? -23.452 -9.028 28.781 1.00 67.06 98 ASN A N 1
ATOM 780 C CA . ASN A 1 98 ? -23.129 -10.343 28.212 1.00 67.06 98 ASN A CA 1
ATOM 781 C C . ASN A 1 98 ? -23.209 -11.504 29.239 1.00 67.06 98 ASN A C 1
ATOM 783 O O . ASN A 1 98 ? -22.362 -12.392 29.267 1.00 67.06 98 ASN A O 1
ATOM 787 N N . GLY A 1 99 ? -24.194 -11.471 30.146 1.00 65.00 99 GLY A N 1
ATOM 788 C CA . GLY A 1 99 ? -24.392 -12.510 31.167 1.00 65.00 99 GLY A CA 1
ATOM 789 C C . GLY A 1 99 ? -23.520 -12.396 32.427 1.00 65.00 99 GLY A C 1
ATOM 790 O O . GLY A 1 99 ? -23.663 -13.226 33.320 1.00 65.00 99 GLY A O 1
ATOM 791 N N . ARG A 1 100 ? -22.657 -11.375 32.553 1.00 65.81 100 ARG A N 1
ATOM 792 C CA . ARG A 1 100 ? -21.854 -11.117 33.767 1.00 65.81 100 ARG A CA 1
ATOM 793 C C . ARG A 1 100 ? -22.505 -10.076 34.675 1.00 65.81 100 ARG A C 1
ATOM 795 O O . ARG A 1 100 ? -22.831 -8.996 34.195 1.00 65.81 100 ARG A O 1
ATOM 802 N N . THR A 1 101 ? -22.655 -10.378 35.963 1.00 65.81 101 THR A N 1
ATOM 803 C CA . THR A 1 101 ? -23.189 -9.488 37.018 1.00 65.81 101 THR A CA 1
ATOM 804 C C . THR A 1 101 ? -22.053 -8.907 37.880 1.00 65.81 101 THR A C 1
ATOM 806 O O . THR A 1 101 ? -21.040 -9.582 38.048 1.00 65.81 101 THR A O 1
ATOM 809 N N . GLY A 1 102 ? -22.231 -7.732 38.501 1.00 72.69 102 GLY A N 1
ATOM 810 C CA . GLY A 1 102 ? -21.238 -7.118 39.410 1.00 72.69 102 GLY A CA 1
ATOM 811 C C . GLY A 1 102 ? -20.266 -6.157 38.709 1.00 72.69 102 GLY A C 1
ATOM 812 O O . GLY A 1 102 ? -20.671 -5.473 37.769 1.00 72.69 102 GLY A O 1
ATOM 813 N N . ASP A 1 103 ? -18.999 -6.099 39.150 1.00 66.12 103 ASP A N 1
ATOM 814 C CA . ASP A 1 103 ? -17.936 -5.337 38.472 1.00 66.12 103 ASP A CA 1
ATOM 815 C C . ASP A 1 103 ? -17.789 -5.826 37.022 1.00 66.12 103 ASP A C 1
ATOM 817 O O . ASP A 1 103 ? -17.349 -6.950 36.759 1.00 66.12 103 ASP A O 1
ATOM 821 N N . VAL A 1 104 ? -18.182 -4.995 36.053 1.00 70.44 104 VAL A N 1
ATOM 822 C CA . VAL A 1 104 ? -18.187 -5.401 34.644 1.00 70.44 104 VAL A CA 1
ATOM 823 C C . VAL A 1 104 ? -16.800 -5.219 34.036 1.00 70.44 104 VAL A C 1
ATOM 825 O O . VAL A 1 104 ? -16.479 -4.191 33.441 1.00 70.44 104 VAL A O 1
ATOM 828 N N . LEU A 1 105 ? -15.985 -6.264 34.137 1.00 70.38 105 LEU A N 1
ATOM 829 C CA . LEU A 1 105 ? -14.764 -6.397 33.354 1.00 70.38 105 LEU A CA 1
ATOM 830 C C . LEU A 1 105 ? -15.114 -6.918 31.951 1.00 70.38 105 LEU A C 1
ATOM 832 O O . LEU A 1 105 ? -15.536 -8.069 31.795 1.00 70.38 105 LEU A O 1
ATOM 836 N N . LEU A 1 106 ? -14.952 -6.073 30.929 1.00 78.19 106 LEU A N 1
ATOM 837 C CA . LEU A 1 106 ? -15.143 -6.446 29.525 1.00 78.19 106 LEU A CA 1
ATOM 838 C C . LEU A 1 106 ? -13.818 -6.860 28.884 1.00 78.19 106 LEU A C 1
ATOM 840 O O . LEU A 1 106 ? -12.795 -6.194 29.018 1.00 78.19 106 LEU A O 1
ATOM 844 N N . SER A 1 107 ? -13.866 -7.951 28.136 1.00 79.12 107 SER A N 1
ATOM 845 C CA . SER A 1 107 ? -12.825 -8.403 27.221 1.00 79.12 107 SER A CA 1
ATOM 846 C C . SER A 1 107 ? -13.225 -8.092 25.778 1.00 79.12 107 SER A C 1
ATOM 848 O O . SER A 1 107 ? -14.392 -7.827 25.483 1.00 79.12 107 SER A O 1
ATOM 850 N N . LYS A 1 108 ? -12.281 -8.207 24.836 1.00 83.38 108 LYS A N 1
ATOM 851 C CA . LYS A 1 108 ? -12.593 -8.133 23.398 1.00 83.38 108 LYS A CA 1
ATOM 852 C C . LYS A 1 108 ? -13.685 -9.124 22.974 1.00 83.38 108 LYS A C 1
ATOM 854 O O . LYS A 1 108 ? -14.461 -8.816 22.075 1.00 83.38 108 LYS A O 1
ATOM 859 N N . GLY A 1 109 ? -13.774 -10.284 23.627 1.00 82.44 109 GLY A N 1
ATOM 860 C CA . GLY A 1 109 ? -14.806 -11.277 23.328 1.00 82.44 109 GLY A CA 1
ATOM 861 C C . GLY A 1 109 ? -16.209 -10.842 23.715 1.00 82.44 109 GLY A C 1
ATOM 862 O O . GLY A 1 109 ? -17.153 -11.158 22.999 1.00 82.44 109 GLY A O 1
ATOM 863 N N . ASP A 1 110 ? -16.343 -10.037 24.768 1.00 81.06 110 ASP A N 1
ATOM 864 C CA . ASP A 1 110 ? -17.648 -9.566 25.242 1.00 81.06 110 ASP A CA 1
ATOM 865 C C . ASP A 1 110 ? -18.312 -8.583 24.269 1.00 81.06 110 ASP A C 1
ATOM 867 O O . ASP A 1 110 ? -19.528 -8.418 24.278 1.00 81.06 110 ASP A O 1
ATOM 871 N N . VAL A 1 111 ? -17.519 -7.965 23.392 1.00 84.00 111 VAL A N 1
ATOM 872 C CA . VAL A 1 111 ? -17.979 -7.038 22.348 1.00 84.00 111 VAL A CA 1
ATOM 873 C C . VAL A 1 111 ? -17.839 -7.620 20.939 1.00 84.00 111 VAL A C 1
ATOM 875 O O . VAL A 1 111 ? -17.915 -6.882 19.963 1.00 84.00 111 VAL A O 1
ATOM 878 N N . GLN A 1 112 ? -17.649 -8.941 20.817 1.00 86.44 112 GLN A N 1
ATOM 879 C CA . GLN A 1 112 ? -17.491 -9.647 19.534 1.00 86.44 112 GLN A CA 1
ATOM 880 C C . GLN A 1 112 ? -16.279 -9.174 18.706 1.00 86.44 112 GLN A C 1
ATOM 882 O O . GLN A 1 112 ? -16.251 -9.302 17.484 1.00 86.44 112 GLN A O 1
ATOM 887 N N . LEU A 1 113 ? -15.241 -8.664 19.374 1.00 88.75 113 LEU A N 1
ATOM 888 C CA . LEU A 1 113 ? -13.992 -8.195 18.767 1.00 88.75 113 LEU A CA 1
ATOM 889 C C . LEU A 1 113 ? -12.805 -9.136 19.045 1.00 88.75 113 LEU A C 1
ATOM 891 O O . LEU A 1 113 ? -11.659 -8.724 18.888 1.00 88.75 113 LEU A O 1
ATOM 895 N N . SER A 1 114 ? -13.033 -10.393 19.457 1.00 88.75 114 SER A N 1
ATOM 896 C CA . SER A 1 114 ? -11.944 -11.357 19.732 1.00 88.75 114 SER A CA 1
ATOM 897 C C . SER A 1 114 ? -11.009 -11.576 18.545 1.00 88.75 114 SER A C 1
ATOM 899 O O . SER A 1 114 ? -9.821 -11.786 18.752 1.00 88.75 114 SER A O 1
ATOM 901 N N . ASN A 1 115 ? -11.537 -11.502 17.320 1.00 89.00 115 ASN A N 1
ATOM 902 C CA . ASN A 1 115 ? -10.759 -11.677 16.090 1.00 89.00 115 ASN A CA 1
ATOM 903 C C . ASN A 1 115 ? -10.121 -10.369 15.595 1.00 89.00 115 ASN A C 1
ATOM 905 O O . ASN A 1 115 ? -9.475 -10.357 14.552 1.00 89.00 115 ASN A O 1
ATOM 909 N N . VAL A 1 116 ? -10.344 -9.252 16.295 1.00 88.69 116 VAL A N 1
ATOM 910 C CA . VAL A 1 116 ? -9.762 -7.961 15.929 1.00 88.69 116 VAL A CA 1
ATOM 911 C C . VAL A 1 116 ? -8.429 -7.808 16.642 1.00 88.69 116 VAL A C 1
ATOM 913 O O . VAL A 1 116 ? -8.362 -7.612 17.860 1.00 88.69 116 VAL A O 1
ATOM 916 N N . GLU A 1 117 ? -7.360 -7.875 15.861 1.00 88.88 117 GLU A N 1
ATOM 917 C CA . GLU A 1 117 ? -5.994 -7.692 16.335 1.00 88.88 117 GLU A CA 1
ATOM 918 C C . GLU A 1 117 ? -5.729 -6.248 16.775 1.00 88.88 117 GLU A C 1
ATOM 920 O O . GLU A 1 117 ? -6.274 -5.296 16.215 1.00 88.88 117 GLU A O 1
ATOM 925 N N . ASN A 1 118 ? -4.908 -6.069 17.818 1.00 89.38 118 ASN A N 1
ATOM 926 C CA . ASN A 1 118 ? -4.531 -4.735 18.305 1.00 89.38 118 ASN A CA 1
ATOM 927 C C . ASN A 1 118 ? -3.181 -4.308 17.724 1.00 89.38 118 ASN A C 1
ATOM 929 O O . ASN A 1 118 ? -2.168 -4.293 18.424 1.00 89.38 118 ASN A O 1
ATOM 933 N N . TYR A 1 119 ? -3.169 -4.004 16.433 1.00 95.38 119 TYR A N 1
ATOM 934 C CA . TYR A 1 119 ? -1.967 -3.550 15.747 1.00 95.38 119 TYR A CA 1
ATOM 935 C C . TYR A 1 119 ? -1.786 -2.036 15.863 1.00 95.38 119 TYR A C 1
ATOM 937 O O . TYR A 1 119 ? -2.740 -1.261 15.781 1.00 95.38 119 TYR A O 1
ATOM 945 N N . GLY A 1 120 ? -0.534 -1.607 16.028 1.00 96.75 120 GLY A N 1
ATOM 946 C CA . GLY A 1 120 ? -0.180 -0.189 15.990 1.00 96.75 120 GLY A CA 1
ATOM 947 C C . GLY A 1 120 ? -0.263 0.380 14.572 1.00 96.75 120 GLY A C 1
ATOM 948 O O . GLY A 1 120 ? -0.214 -0.359 13.591 1.00 96.75 120 GLY A O 1
ATOM 949 N N . ILE A 1 121 ? -0.343 1.705 14.448 1.00 97.75 121 ILE A N 1
ATOM 950 C CA . ILE A 1 121 ? -0.241 2.379 13.148 1.00 97.75 121 ILE A CA 1
ATOM 951 C C . ILE A 1 121 ? 1.214 2.332 12.661 1.00 97.75 121 ILE A C 1
ATOM 953 O O . ILE A 1 121 ? 2.130 2.617 13.433 1.00 97.75 121 ILE A O 1
ATOM 957 N N . ALA A 1 122 ? 1.429 1.994 11.390 1.00 98.00 122 ALA A N 1
ATOM 958 C CA . ALA A 1 122 ? 2.742 2.073 10.758 1.00 98.00 122 ALA A CA 1
ATOM 959 C C . ALA A 1 122 ? 3.238 3.529 10.704 1.00 98.00 122 ALA A C 1
ATOM 961 O O . ALA A 1 122 ? 2.485 4.448 10.375 1.00 98.00 122 ALA A O 1
ATOM 962 N N . SER A 1 123 ? 4.521 3.755 10.959 1.00 97.00 123 SER A N 1
ATOM 963 C CA . SER A 1 123 ? 5.185 5.003 10.579 1.00 97.00 123 SER A CA 1
ATOM 964 C C . SER A 1 123 ? 5.240 5.148 9.053 1.00 97.00 123 SER A C 1
ATOM 9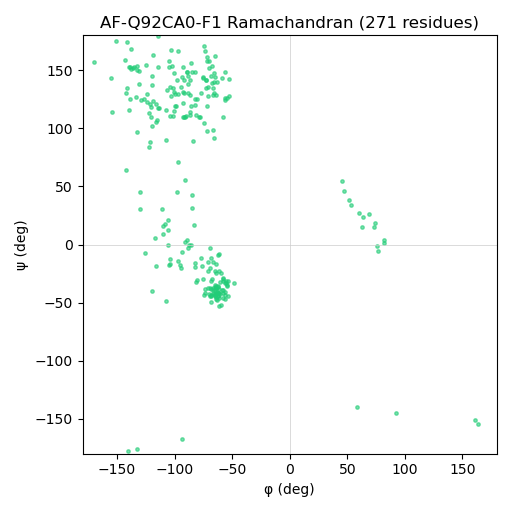66 O O . SER A 1 123 ? 5.122 4.173 8.310 1.00 97.00 123 SER A O 1
ATOM 968 N N . THR A 1 124 ? 5.470 6.364 8.555 1.00 95.56 124 THR A N 1
ATOM 969 C CA . THR A 1 124 ? 5.617 6.604 7.109 1.00 95.56 124 THR A CA 1
ATOM 970 C C . THR A 1 124 ? 6.794 5.827 6.506 1.00 95.56 124 THR A C 1
ATOM 972 O O . THR A 1 124 ? 6.699 5.364 5.373 1.00 95.56 124 THR A O 1
ATOM 975 N N . ASN A 1 125 ? 7.877 5.610 7.261 1.00 94.38 125 ASN A N 1
ATOM 976 C CA . ASN A 1 125 ? 9.011 4.807 6.795 1.00 94.38 125 ASN A CA 1
ATOM 977 C C . ASN A 1 125 ? 8.646 3.320 6.673 1.00 94.38 125 ASN A C 1
ATOM 979 O O . ASN A 1 125 ? 8.953 2.700 5.659 1.00 94.38 125 ASN A O 1
ATOM 983 N N . GLU A 1 126 ? 7.948 2.759 7.665 1.00 95.56 126 GLU A N 1
ATOM 984 C CA . GLU A 1 126 ? 7.447 1.376 7.602 1.00 95.56 126 GLU A CA 1
ATOM 985 C C . GLU A 1 126 ? 6.457 1.195 6.443 1.00 95.56 126 GLU A C 1
ATOM 987 O O . GLU A 1 126 ? 6.542 0.215 5.704 1.00 95.56 126 GLU A O 1
ATOM 992 N N . ALA A 1 127 ? 5.569 2.174 6.239 1.00 95.44 127 ALA A N 1
ATOM 993 C CA . ALA A 1 127 ? 4.606 2.200 5.144 1.00 95.44 127 ALA A CA 1
ATOM 994 C C . ALA A 1 127 ? 5.272 2.197 3.758 1.00 95.44 127 ALA A C 1
ATOM 996 O O . ALA A 1 127 ? 4.825 1.484 2.863 1.00 95.44 127 ALA A O 1
ATOM 997 N N . LYS A 1 128 ? 6.348 2.973 3.577 1.00 91.81 128 LYS A N 1
ATOM 998 C CA . LYS A 1 128 ? 7.121 3.014 2.325 1.00 91.81 128 LYS A CA 1
ATOM 999 C C . LYS A 1 128 ? 7.930 1.739 2.087 1.00 91.81 128 LYS A C 1
ATOM 1001 O O . LYS A 1 128 ? 8.043 1.296 0.947 1.00 91.81 128 LYS A O 1
ATOM 1006 N N . ALA A 1 129 ? 8.481 1.152 3.150 1.00 90.12 129 ALA A N 1
ATOM 1007 C CA . ALA A 1 129 ? 9.233 -0.096 3.065 1.00 90.12 129 ALA A CA 1
ATOM 1008 C C . ALA A 1 129 ? 8.330 -1.296 2.738 1.00 90.12 129 ALA A C 1
ATOM 1010 O O . 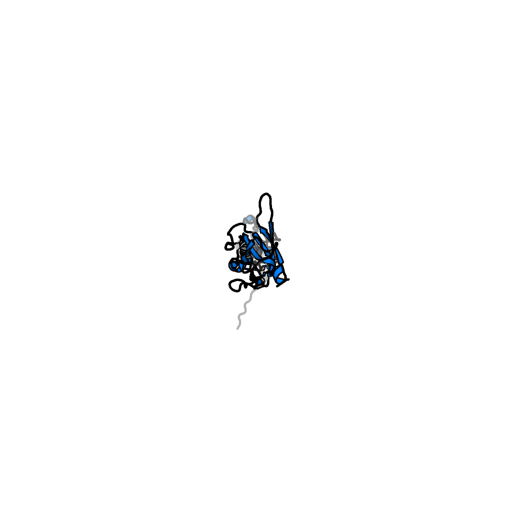ALA A 1 129 ? 8.740 -2.178 1.987 1.00 90.12 129 ALA A O 1
ATOM 1011 N N . GLY A 1 130 ? 7.108 -1.330 3.284 1.00 90.88 130 GLY A N 1
ATOM 1012 C CA . GLY A 1 130 ? 6.110 -2.357 2.975 1.00 90.88 130 GLY A CA 1
ATOM 1013 C C . GLY A 1 130 ? 6.450 -3.759 3.497 1.00 90.88 130 GLY A C 1
ATOM 1014 O O . GLY A 1 130 ? 6.008 -4.743 2.912 1.00 90.88 130 GLY A O 1
ATOM 1015 N N . ILE A 1 131 ? 7.251 -3.862 4.566 1.00 91.88 131 ILE A N 1
ATOM 1016 C CA . ILE A 1 131 ? 7.722 -5.147 5.127 1.00 91.88 131 ILE A CA 1
ATOM 1017 C C . ILE A 1 131 ? 7.019 -5.567 6.427 1.00 91.88 131 ILE A C 1
ATOM 1019 O O . ILE A 1 131 ? 7.105 -6.730 6.813 1.00 91.88 131 ILE A O 1
ATOM 1023 N N . ALA A 1 132 ? 6.350 -4.640 7.122 1.00 95.44 132 ALA A N 1
ATOM 1024 C CA . ALA A 1 132 ? 5.680 -4.927 8.390 1.00 95.44 132 ALA A CA 1
ATOM 1025 C C . ALA A 1 132 ? 4.354 -5.667 8.153 1.00 95.44 132 ALA A C 1
ATOM 1027 O O . ALA A 1 132 ? 3.529 -5.221 7.357 1.00 95.44 132 ALA A O 1
ATOM 1028 N N . THR A 1 133 ? 4.136 -6.774 8.866 1.00 95.31 133 THR A N 1
ATOM 1029 C CA . THR A 1 133 ? 2.929 -7.616 8.738 1.00 95.31 133 THR A CA 1
ATOM 1030 C C . THR A 1 133 ? 1.950 -7.465 9.906 1.00 95.31 133 THR A C 1
ATOM 1032 O O . THR A 1 133 ? 0.912 -8.116 9.922 1.00 95.31 133 THR A O 1
ATOM 1035 N N . ASP A 1 134 ? 2.274 -6.625 10.890 1.00 95.62 134 ASP A N 1
ATOM 1036 C CA . ASP A 1 134 ? 1.589 -6.474 12.182 1.00 95.62 134 ASP A CA 1
ATOM 1037 C C . ASP A 1 134 ? 1.269 -4.999 12.510 1.00 95.62 134 ASP A C 1
ATOM 1039 O O . ASP A 1 134 ? 1.235 -4.575 13.671 1.00 95.62 134 ASP A O 1
ATOM 1043 N N . LYS A 1 135 ? 1.042 -4.189 11.468 1.00 97.12 135 LYS A N 1
ATOM 104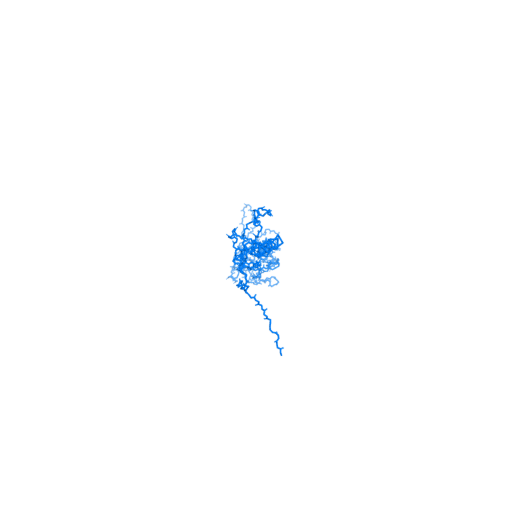4 C CA . LYS A 1 135 ? 0.716 -2.760 11.561 1.00 97.12 135 LYS A CA 1
ATOM 1045 C C . LYS A 1 135 ? -0.504 -2.406 10.716 1.00 97.12 135 LYS A C 1
ATOM 1047 O O . LYS A 1 135 ? -0.726 -2.973 9.650 1.00 97.12 135 LYS A O 1
ATOM 1052 N N . LEU A 1 136 ? -1.262 -1.409 11.162 1.00 96.00 136 LEU A N 1
ATOM 1053 C CA . LEU A 1 136 ? -2.339 -0.793 10.387 1.00 96.00 136 LEU A CA 1
ATOM 1054 C C . LEU A 1 136 ? -1.810 0.379 9.551 1.00 96.00 136 LEU A C 1
ATOM 1056 O O . LEU A 1 136 ? -0.904 1.106 9.963 1.00 96.00 136 LEU A O 1
ATOM 1060 N N . MET A 1 137 ? -2.429 0.607 8.394 1.00 97.50 137 MET A N 1
ATOM 1061 C CA . MET A 1 137 ? -2.110 1.711 7.487 1.00 97.50 137 MET A CA 1
ATOM 1062 C C . MET A 1 137 ? -3.165 2.816 7.577 1.00 97.50 137 MET A C 1
ATOM 1064 O O . MET A 1 137 ? -4.364 2.545 7.548 1.00 97.50 137 MET A O 1
ATOM 1068 N N . THR A 1 138 ? -2.729 4.075 7.638 1.00 97.50 138 THR A N 1
ATOM 1069 C CA . THR A 1 138 ? -3.624 5.230 7.459 1.00 97.50 138 THR A CA 1
ATOM 1070 C C . THR A 1 138 ? -3.774 5.556 5.971 1.00 97.50 138 THR A C 1
ATOM 1072 O O . THR A 1 138 ? -2.854 5.279 5.198 1.00 97.50 138 THR A O 1
ATOM 1075 N N . PRO A 1 139 ? -4.864 6.221 5.543 1.00 98.06 139 PRO A N 1
ATOM 1076 C CA . PRO A 1 139 ? -4.991 6.698 4.164 1.00 98.06 139 PRO A CA 1
ATOM 1077 C C . PRO A 1 139 ? -3.815 7.576 3.704 1.00 98.06 139 PRO A C 1
ATOM 1079 O O . PRO A 1 139 ? -3.393 7.486 2.554 1.00 98.06 139 PRO A O 1
ATOM 1082 N N . ALA A 1 140 ? -3.241 8.381 4.607 1.00 97.19 140 ALA A N 1
ATOM 1083 C CA . ALA A 1 140 ? -2.054 9.184 4.316 1.00 97.19 140 ALA A CA 1
ATOM 1084 C C . ALA A 1 140 ? -0.830 8.305 4.016 1.00 97.19 140 ALA A C 1
ATOM 1086 O O . ALA A 1 140 ? -0.164 8.508 3.008 1.00 97.19 140 ALA A O 1
ATOM 1087 N N . ASN A 1 141 ? -0.571 7.281 4.833 1.00 97.00 141 ASN A N 1
ATOM 1088 C CA . ASN A 1 141 ? 0.516 6.336 4.577 1.00 97.00 141 ASN A CA 1
ATOM 1089 C C . ASN A 1 141 ? 0.291 5.516 3.302 1.00 97.00 141 ASN A C 1
ATOM 1091 O O . ASN A 1 141 ? 1.255 5.227 2.599 1.00 97.00 141 ASN A O 1
ATOM 1095 N N . VAL A 1 142 ? -0.960 5.172 2.975 1.00 96.00 142 VAL A N 1
ATOM 1096 C CA . VAL A 1 142 ? -1.293 4.535 1.691 1.00 96.00 142 VAL A CA 1
ATOM 1097 C C . VAL A 1 142 ? -0.894 5.459 0.542 1.00 96.00 142 VAL A C 1
ATOM 1099 O O . VAL A 1 142 ? -0.120 5.049 -0.318 1.00 96.00 142 VAL A O 1
ATOM 1102 N N . LEU A 1 143 ? -1.330 6.721 0.563 1.00 94.25 143 LEU A N 1
ATOM 1103 C CA . LEU A 1 143 ? -0.966 7.701 -0.461 1.00 94.25 143 LEU A CA 1
ATOM 1104 C C . LEU A 1 143 ? 0.555 7.886 -0.577 1.00 94.25 143 LEU A C 1
ATOM 1106 O O . LEU A 1 143 ? 1.085 7.878 -1.684 1.00 94.25 143 LEU A O 1
ATOM 1110 N N . GLU A 1 144 ? 1.261 8.025 0.545 1.00 92.81 144 GLU A N 1
ATOM 1111 C CA . GLU A 1 144 ? 2.717 8.201 0.548 1.00 92.81 144 GLU A CA 1
ATOM 1112 C C . GLU A 1 144 ? 3.460 6.955 0.049 1.00 92.81 144 GLU A C 1
ATOM 1114 O O . GLU A 1 144 ? 4.411 7.089 -0.718 1.00 92.81 144 GLU A O 1
ATOM 1119 N N . SER A 1 145 ? 3.009 5.746 0.403 1.00 91.31 145 SER A N 1
ATOM 1120 C CA . SER A 1 145 ? 3.589 4.497 -0.115 1.00 91.31 145 SER A CA 1
ATOM 1121 C C . SER A 1 145 ? 3.405 4.358 -1.629 1.00 91.31 145 SER A C 1
ATOM 1123 O O . SER A 1 145 ? 4.321 3.917 -2.318 1.00 91.31 145 SER A O 1
ATOM 1125 N N . ILE A 1 146 ? 2.254 4.794 -2.157 1.00 89.19 146 ILE A N 1
ATOM 1126 C CA . ILE A 1 146 ? 1.958 4.799 -3.591 1.00 89.19 146 ILE A CA 1
ATOM 1127 C C . ILE A 1 146 ? 2.847 5.820 -4.301 1.00 89.19 146 ILE A C 1
ATOM 1129 O O . ILE A 1 146 ? 3.509 5.465 -5.270 1.00 89.19 146 ILE A O 1
ATOM 1133 N N . LYS A 1 147 ? 2.918 7.063 -3.804 1.00 87.44 147 LYS A N 1
ATOM 1134 C CA . LYS A 1 147 ? 3.805 8.099 -4.361 1.00 87.44 147 LYS A CA 1
ATOM 1135 C C . LYS A 1 147 ? 5.260 7.648 -4.383 1.00 87.44 147 LYS A C 1
ATOM 1137 O O . LYS A 1 147 ? 5.942 7.888 -5.369 1.00 87.44 147 LYS A O 1
ATOM 1142 N N . GLU A 1 148 ? 5.722 6.973 -3.333 1.00 85.50 148 GLU A N 1
ATOM 1143 C CA . GLU A 1 148 ? 7.081 6.432 -3.279 1.00 85.50 148 GLU A CA 1
ATOM 1144 C C . GLU A 1 148 ? 7.364 5.472 -4.443 1.00 85.50 148 GLU A C 1
ATOM 1146 O O . GLU A 1 148 ? 8.437 5.547 -5.030 1.00 85.50 148 GLU A O 1
ATOM 1151 N N . GLN A 1 149 ? 6.399 4.632 -4.846 1.00 77.62 149 GLN A N 1
ATOM 1152 C CA . GLN A 1 149 ? 6.578 3.749 -6.008 1.00 77.62 149 GLN A CA 1
ATOM 1153 C C . GLN A 1 149 ? 6.721 4.510 -7.336 1.00 77.62 149 GLN A C 1
ATOM 1155 O O . GLN A 1 149 ? 7.264 3.949 -8.279 1.00 77.62 149 GLN A O 1
ATOM 1160 N N . PHE A 1 150 ? 6.233 5.752 -7.426 1.00 74.31 150 PHE A N 1
ATOM 1161 C CA . PHE A 1 150 ? 6.273 6.570 -8.646 1.00 74.31 150 PHE A CA 1
ATOM 1162 C C . PHE A 1 150 ? 7.350 7.669 -8.629 1.00 74.31 150 PHE A C 1
ATOM 1164 O O . PHE A 1 150 ? 7.624 8.263 -9.669 1.00 74.31 150 PHE A O 1
ATOM 1171 N N . ASN A 1 151 ? 7.950 7.958 -7.470 1.00 76.56 151 ASN A N 1
ATOM 1172 C CA . ASN A 1 151 ? 8.879 9.079 -7.284 1.00 76.56 151 ASN A CA 1
ATOM 1173 C C . ASN A 1 151 ? 10.355 8.703 -7.465 1.00 76.56 151 ASN A C 1
ATOM 1175 O O . ASN A 1 151 ? 11.216 9.582 -7.437 1.00 76.56 151 ASN A O 1
ATOM 1179 N N . THR A 1 152 ? 10.679 7.423 -7.632 1.00 75.06 152 THR A N 1
ATOM 1180 C CA . THR A 1 152 ? 12.065 6.986 -7.805 1.00 75.06 152 THR A CA 1
ATOM 1181 C C . THR A 1 152 ? 12.420 6.923 -9.286 1.00 75.06 152 THR A C 1
ATOM 1183 O O . THR A 1 152 ? 11.934 6.046 -9.992 1.00 75.06 152 THR A O 1
ATOM 1186 N N . GLN A 1 153 ? 13.274 7.841 -9.748 1.00 88.44 153 GLN A N 1
ATOM 1187 C CA . GLN A 1 153 ? 13.896 7.789 -11.074 1.00 88.44 153 GLN A CA 1
ATOM 1188 C C . GLN A 1 153 ? 15.409 7.646 -10.906 1.00 88.44 153 GLN A C 1
ATOM 1190 O O . GLN A 1 153 ? 16.093 8.599 -10.536 1.00 88.44 153 GLN A O 1
ATOM 1195 N N . ASN A 1 154 ? 15.939 6.453 -11.160 1.00 92.62 154 ASN A N 1
ATOM 1196 C CA . ASN A 1 154 ? 17.379 6.206 -11.105 1.00 92.62 154 ASN A CA 1
ATOM 1197 C C . ASN A 1 154 ? 17.988 6.405 -12.493 1.00 92.62 154 ASN A C 1
ATOM 1199 O O . ASN A 1 154 ? 17.494 5.841 -13.463 1.00 92.62 154 ASN A O 1
ATOM 1203 N N . ILE A 1 155 ? 19.081 7.157 -12.614 1.00 95.06 155 ILE A N 1
ATOM 1204 C CA . ILE A 1 155 ? 19.801 7.266 -13.892 1.00 95.06 155 ILE A CA 1
ATOM 1205 C C . ILE A 1 155 ? 20.650 6.004 -14.074 1.00 95.06 155 ILE A C 1
ATOM 1207 O O . ILE A 1 155 ? 21.637 5.795 -13.372 1.00 95.06 155 ILE A O 1
ATOM 1211 N N . LEU A 1 156 ? 20.254 5.152 -15.016 1.00 96.50 156 LEU A N 1
ATOM 1212 C CA . LEU A 1 156 ? 20.942 3.908 -15.373 1.00 96.50 156 LEU A CA 1
ATOM 1213 C C . LEU A 1 156 ? 21.901 4.096 -16.557 1.00 96.50 156 LEU A C 1
ATOM 1215 O O . LEU A 1 156 ? 22.820 3.296 -16.731 1.00 96.50 156 LEU A O 1
ATOM 1219 N N . PHE A 1 157 ? 21.714 5.147 -17.352 1.00 97.12 157 PHE A N 1
ATOM 1220 C CA . PHE A 1 157 ? 22.625 5.577 -18.410 1.00 97.12 157 PHE A CA 1
ATOM 1221 C C . PHE A 1 157 ? 22.437 7.074 -18.667 1.00 97.12 157 PHE A C 1
ATOM 1223 O O . PHE A 1 157 ? 21.308 7.559 -18.640 1.00 97.12 157 PHE A O 1
ATOM 1230 N N . GLU A 1 158 ? 23.532 7.769 -18.959 1.00 96.38 158 GLU A N 1
ATOM 1231 C CA . GLU A 1 158 ? 23.556 9.138 -19.471 1.00 96.38 158 GLU A CA 1
ATOM 1232 C C . GLU A 1 158 ? 24.687 9.246 -20.500 1.00 96.38 158 GLU A C 1
ATOM 1234 O O . GLU A 1 158 ? 25.815 8.817 -20.242 1.00 96.38 158 GLU A O 1
ATOM 1239 N N . GLY A 1 159 ? 24.397 9.794 -21.678 1.00 94.31 159 GLY A N 1
ATOM 1240 C CA . GLY A 1 159 ? 25.403 9.985 -22.716 1.00 94.31 159 GLY A CA 1
ATOM 1241 C C . GLY A 1 159 ? 24.815 10.238 -24.098 1.00 94.31 159 GLY A C 1
ATOM 1242 O O . GLY A 1 159 ? 23.713 10.748 -24.248 1.00 94.31 159 GLY A O 1
ATOM 1243 N N . ALA A 1 160 ? 25.584 9.901 -25.128 1.00 92.19 160 ALA A N 1
ATOM 1244 C CA . ALA A 1 160 ? 25.168 9.959 -26.524 1.00 92.19 160 ALA A CA 1
ATOM 1245 C C . ALA A 1 160 ? 25.574 8.638 -27.179 1.00 92.19 160 ALA A C 1
ATOM 1247 O O . ALA A 1 160 ? 26.741 8.459 -27.528 1.00 92.19 160 ALA A O 1
ATOM 1248 N N . ALA A 1 161 ? 24.647 7.686 -27.284 1.00 89.56 161 ALA A N 1
ATOM 1249 C CA . ALA A 1 161 ? 24.964 6.362 -27.811 1.00 89.56 161 ALA A CA 1
ATOM 1250 C C . ALA A 1 161 ? 23.982 5.890 -28.882 1.00 89.56 161 ALA A C 1
ATOM 1252 O O . ALA A 1 161 ? 22.766 5.983 -28.732 1.00 89.56 161 ALA A O 1
ATOM 1253 N N . TRP A 1 162 ? 24.544 5.287 -29.927 1.00 86.75 162 TRP A N 1
ATOM 1254 C CA . TRP A 1 162 ? 23.855 4.311 -30.763 1.00 86.75 162 TRP A CA 1
ATOM 1255 C C . TRP A 1 162 ? 24.052 2.975 -30.075 1.00 86.75 162 TRP A C 1
ATOM 1257 O O . TRP A 1 162 ? 25.197 2.522 -30.022 1.00 86.75 162 TRP A O 1
ATOM 1267 N N . PRO A 1 163 ? 23.012 2.340 -29.516 1.00 82.94 163 PRO A N 1
ATOM 1268 C CA . PRO A 1 163 ? 23.171 1.009 -28.958 1.00 82.94 163 PRO A CA 1
ATOM 1269 C C . PRO A 1 163 ? 23.487 0.059 -30.119 1.00 82.94 163 PRO A C 1
ATOM 1271 O O . PRO A 1 163 ? 22.593 -0.398 -30.820 1.00 82.94 163 PRO A O 1
ATOM 1274 N N . ALA A 1 164 ? 24.770 -0.141 -30.392 1.00 84.12 164 ALA A N 1
ATOM 1275 C CA . ALA A 1 164 ? 25.306 -1.099 -31.351 1.00 84.12 164 ALA A CA 1
ATOM 1276 C C . ALA A 1 164 ? 25.639 -2.405 -30.577 1.00 84.12 164 ALA A C 1
ATOM 1278 O O . ALA A 1 164 ? 25.218 -2.517 -29.419 1.00 84.12 164 ALA A O 1
ATOM 1279 N N . PRO A 1 165 ? 26.374 -3.395 -31.121 1.00 84.44 165 PRO A N 1
ATOM 1280 C CA . PRO A 1 165 ? 26.537 -4.694 -30.449 1.00 84.44 165 PRO A CA 1
ATOM 1281 C C . PRO A 1 165 ? 27.338 -4.599 -29.144 1.00 84.44 165 PRO A C 1
ATOM 1283 O O . PRO A 1 165 ? 27.331 -5.521 -28.326 1.00 84.44 165 PRO A O 1
ATOM 1286 N N . SER A 1 166 ? 28.038 -3.482 -28.934 1.00 86.81 166 SER A N 1
ATOM 1287 C CA . SER A 1 166 ? 28.732 -3.182 -27.691 1.00 86.81 166 SER A CA 1
ATOM 1288 C C . SER A 1 166 ? 27.765 -3.223 -26.512 1.00 86.81 166 SER A C 1
ATOM 1290 O O . SER A 1 166 ? 26.760 -2.517 -26.471 1.00 86.81 166 SER A O 1
ATOM 1292 N N . THR A 1 167 ? 28.099 -4.049 -25.525 1.00 93.12 167 THR A N 1
ATOM 1293 C CA . THR A 1 167 ? 27.320 -4.167 -24.295 1.00 93.12 167 THR A CA 1
ATOM 1294 C C . THR A 1 167 ? 27.697 -3.061 -23.318 1.00 93.12 167 THR A C 1
ATOM 1296 O O . THR A 1 167 ? 28.856 -2.926 -22.925 1.00 93.12 167 THR A O 1
ATOM 1299 N N . TYR A 1 168 ? 26.696 -2.313 -22.878 1.00 94.81 168 TYR A N 1
ATOM 1300 C CA . TYR A 1 168 ? 26.786 -1.298 -21.841 1.00 94.81 168 TYR A CA 1
ATOM 1301 C C . TYR A 1 168 ? 26.317 -1.880 -20.508 1.00 94.81 168 TYR A C 1
ATOM 1303 O O . TYR A 1 168 ? 25.353 -2.645 -20.449 1.00 94.81 168 TYR A O 1
ATOM 1311 N N . LYS A 1 169 ? 26.988 -1.498 -19.422 1.00 96.56 169 LYS A N 1
ATOM 1312 C CA . LYS A 1 169 ? 26.536 -1.784 -18.055 1.00 96.56 169 LYS A CA 1
ATOM 1313 C C . LYS A 1 169 ? 25.723 -0.607 -17.539 1.00 96.56 169 LYS A C 1
ATOM 1315 O O . LYS A 1 169 ? 26.071 0.537 -17.827 1.00 96.56 169 LYS A O 1
ATOM 1320 N N . PHE A 1 170 ? 24.690 -0.884 -16.751 1.00 97.12 170 PHE A N 1
ATOM 1321 C CA . PHE A 1 170 ? 23.979 0.184 -16.057 1.00 97.12 170 PHE A CA 1
ATOM 1322 C C . PHE A 1 170 ? 24.883 0.871 -15.026 1.00 97.12 170 PHE A C 1
ATOM 1324 O O . PHE A 1 170 ? 25.740 0.246 -14.387 1.00 97.12 170 PHE A O 1
ATOM 1331 N N . ALA A 1 171 ? 24.704 2.183 -14.893 1.00 96.38 171 ALA A N 1
ATOM 1332 C CA . ALA A 1 171 ? 25.502 3.030 -14.023 1.00 96.38 171 ALA A CA 1
ATOM 1333 C C . ALA A 1 171 ? 25.419 2.575 -12.558 1.00 96.38 171 ALA A C 1
ATOM 1335 O O . ALA A 1 171 ? 24.384 2.111 -12.084 1.00 96.38 171 ALA A O 1
ATOM 1336 N N . GLY A 1 172 ? 26.534 2.686 -11.831 1.00 94.12 172 GLY A N 1
ATOM 1337 C CA . GLY A 1 172 ? 26.578 2.404 -10.391 1.00 94.12 172 GLY A CA 1
ATOM 1338 C C . GLY A 1 172 ? 26.247 0.962 -9.985 1.00 94.12 172 GLY A C 1
ATOM 1339 O O . GLY A 1 172 ? 25.977 0.725 -8.814 1.00 94.12 172 GLY A O 1
ATOM 1340 N N . GLY A 1 173 ? 26.242 0.003 -10.920 1.00 94.69 173 GLY A N 1
ATOM 1341 C CA . GLY A 1 173 ? 25.848 -1.382 -10.633 1.00 94.69 173 GLY A CA 1
ATOM 1342 C C . GLY A 1 173 ? 24.342 -1.573 -10.421 1.00 94.69 173 GLY A C 1
ATOM 1343 O O . GLY A 1 173 ? 23.942 -2.616 -9.907 1.00 94.69 173 GLY A O 1
ATOM 1344 N N . GLN A 1 174 ? 23.532 -0.583 -10.813 1.00 94.69 174 GLN A N 1
ATOM 1345 C CA . GLN A 1 174 ? 22.072 -0.657 -10.815 1.00 94.69 174 GLN A CA 1
ATOM 1346 C C . GLN A 1 174 ? 21.583 -1.850 -11.642 1.00 94.69 174 GLN A C 1
ATOM 1348 O O . GLN A 1 174 ? 22.198 -2.226 -12.645 1.00 94.69 174 GLN A O 1
ATOM 1353 N N . LYS A 1 175 ? 20.448 -2.417 -11.237 1.00 96.25 175 LYS A N 1
ATOM 1354 C CA . LYS A 1 175 ? 19.805 -3.530 -11.937 1.00 96.25 175 LYS A CA 1
ATOM 1355 C C . LYS A 1 175 ? 18.372 -3.206 -12.293 1.00 96.25 175 LYS A C 1
ATOM 1357 O O . LYS A 1 175 ? 17.723 -2.430 -11.595 1.00 96.25 175 LYS A O 1
ATOM 1362 N N . VAL A 1 176 ? 17.847 -3.847 -13.328 1.00 96.06 176 VAL A N 1
ATOM 1363 C CA . VAL A 1 176 ? 16.427 -3.745 -13.684 1.00 96.06 176 VAL A CA 1
ATOM 1364 C C . VAL A 1 176 ? 15.546 -4.294 -12.558 1.00 96.06 176 VAL A C 1
ATOM 1366 O O . VAL A 1 176 ? 14.499 -3.717 -12.267 1.00 96.06 176 VAL A O 1
ATOM 1369 N N . SER A 1 177 ? 15.986 -5.355 -11.875 1.00 95.06 177 SER A N 1
ATOM 1370 C CA . SER A 1 177 ? 15.306 -5.951 -10.721 1.00 95.06 177 SER A CA 1
ATOM 1371 C C . SER A 1 177 ? 15.078 -4.975 -9.571 1.00 95.06 177 SER A C 1
ATOM 1373 O O . SER A 1 177 ? 14.097 -5.118 -8.838 1.00 95.06 177 SER A O 1
ATOM 1375 N N . ASP A 1 178 ? 15.967 -3.991 -9.429 1.00 92.69 178 ASP A N 1
ATOM 1376 C CA . ASP A 1 178 ? 15.937 -3.005 -8.348 1.00 92.69 178 ASP A CA 1
ATOM 1377 C C . ASP A 1 178 ? 14.956 -1.860 -8.651 1.00 92.69 178 ASP A C 1
ATOM 1379 O O . ASP A 1 178 ? 14.536 -1.139 -7.743 1.00 92.69 178 ASP A O 1
ATOM 1383 N N . GLN A 1 179 ? 14.539 -1.720 -9.915 1.00 91.88 179 GLN A N 1
ATOM 1384 C CA . GLN A 1 179 ? 13.586 -0.701 -10.353 1.00 91.88 179 GLN A CA 1
ATOM 1385 C C . GLN A 1 179 ? 12.141 -1.155 -10.088 1.00 91.88 179 GLN A C 1
ATOM 1387 O O . GLN A 1 179 ? 11.812 -2.353 -10.096 1.00 91.88 179 GLN A O 1
ATOM 1392 N N . LYS A 1 180 ? 11.239 -0.211 -9.806 1.00 89.31 180 LYS A N 1
ATOM 1393 C CA . LYS A 1 180 ? 9.881 -0.538 -9.345 1.00 89.31 180 LYS A CA 1
ATOM 1394 C C . LYS A 1 180 ? 9.000 -1.053 -10.479 1.00 89.31 180 LYS A C 1
ATOM 1396 O O . LYS A 1 180 ? 8.340 -2.079 -10.299 1.00 89.31 180 LYS A O 1
ATOM 1401 N N . LEU A 1 181 ? 9.049 -0.425 -11.646 1.00 91.38 181 LEU A N 1
ATOM 1402 C CA . LEU A 1 181 ? 8.185 -0.663 -12.800 1.00 91.38 181 LEU A CA 1
ATOM 1403 C C . LEU A 1 181 ? 8.952 -1.114 -14.050 1.00 91.38 181 LEU A C 1
ATOM 1405 O O . LEU A 1 181 ? 8.482 -2.005 -14.765 1.00 91.38 181 LEU A O 1
ATOM 1409 N N . GLY A 1 182 ? 10.122 -0.544 -14.336 1.00 94.50 182 GLY A N 1
ATOM 1410 C CA . GLY A 1 182 ? 10.832 -0.820 -15.583 1.00 94.50 182 GLY A CA 1
ATOM 1411 C C . GLY A 1 182 ? 11.875 0.219 -15.950 1.00 94.50 182 GLY A C 1
ATOM 1412 O O . GLY A 1 182 ? 12.479 0.851 -15.090 1.00 94.50 182 GLY A O 1
ATOM 1413 N N . LEU A 1 183 ? 12.096 0.355 -17.254 1.00 96.56 183 LEU A N 1
ATOM 1414 C CA . LEU A 1 183 ? 13.050 1.294 -17.826 1.00 96.56 183 LEU A CA 1
ATOM 1415 C C . LEU A 1 183 ? 12.328 2.274 -18.749 1.00 96.56 183 LEU A C 1
ATOM 1417 O O . LEU A 1 183 ? 11.500 1.861 -19.559 1.00 96.56 183 LEU A O 1
ATOM 1421 N N . ILE A 1 184 ? 12.684 3.551 -18.671 1.00 97.06 184 ILE A N 1
ATOM 1422 C CA . ILE A 1 184 ? 12.351 4.561 -19.673 1.00 97.06 184 ILE A CA 1
ATOM 1423 C C . ILE A 1 184 ? 13.629 4.897 -20.432 1.00 97.06 184 ILE A C 1
ATOM 1425 O O . ILE A 1 184 ? 14.579 5.429 -19.862 1.00 97.06 184 ILE A O 1
ATOM 1429 N N . PHE A 1 185 ? 13.648 4.589 -21.722 1.00 97.19 185 PHE A N 1
ATOM 1430 C CA . PHE A 1 185 ? 14.684 5.026 -22.647 1.00 97.19 185 PHE A CA 1
ATOM 1431 C C . PHE A 1 185 ? 14.292 6.395 -23.180 1.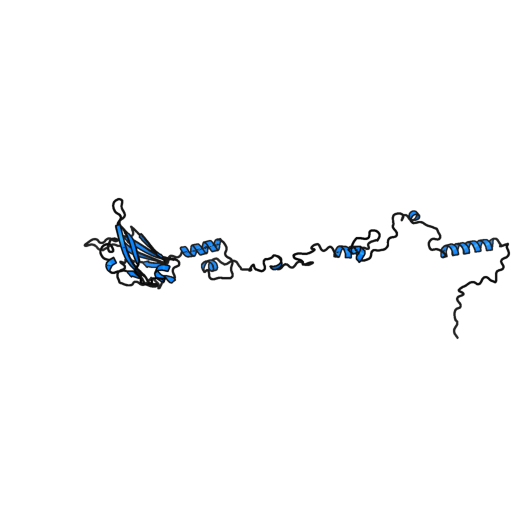00 97.19 185 PHE A C 1
ATOM 1433 O O . PHE A 1 185 ? 13.166 6.574 -23.641 1.00 97.19 185 PHE A O 1
ATOM 1440 N N . ILE A 1 186 ? 15.217 7.345 -23.099 1.00 97.06 186 ILE A N 1
ATOM 1441 C CA . ILE A 1 186 ? 15.016 8.712 -23.565 1.00 97.06 186 ILE A CA 1
ATOM 1442 C C . ILE A 1 186 ? 15.942 8.939 -24.746 1.00 97.06 186 ILE A C 1
ATOM 1444 O O . ILE A 1 186 ? 17.170 8.881 -24.615 1.00 97.06 186 ILE A O 1
ATOM 1448 N N . TRP A 1 187 ? 15.330 9.204 -25.886 1.00 95.06 187 TRP A N 1
ATOM 1449 C CA . TRP A 1 187 ? 15.987 9.458 -27.155 1.00 95.06 187 TRP A CA 1
ATOM 1450 C C . TRP A 1 187 ? 15.935 10.944 -27.459 1.00 95.06 187 TRP A C 1
ATOM 1452 O O . TRP A 1 187 ? 15.021 11.627 -27.004 1.00 95.06 187 TRP A O 1
ATOM 1462 N N . SER A 1 188 ? 16.893 11.441 -28.226 1.00 93.69 188 SER A N 1
ATOM 1463 C CA . SER A 1 188 ? 16.823 12.785 -28.791 1.00 93.69 188 SER A CA 1
ATOM 1464 C C . SER A 1 188 ? 17.285 12.800 -30.232 1.00 93.69 188 SER A C 1
ATOM 1466 O O . SER A 1 188 ? 17.871 11.828 -30.718 1.00 93.69 188 SER A O 1
ATOM 1468 N N . ASP A 1 189 ? 17.026 13.929 -30.873 1.00 89.88 189 ASP A N 1
ATOM 1469 C CA . ASP A 1 189 ? 17.439 14.226 -32.231 1.00 89.88 189 ASP A CA 1
ATOM 1470 C C . ASP A 1 189 ? 18.946 14.021 -32.458 1.00 89.88 189 ASP A C 1
ATOM 1472 O O . ASP A 1 189 ? 19.782 14.304 -31.581 1.00 89.88 189 ASP A O 1
ATOM 1476 N N . TYR A 1 190 ? 19.287 13.510 -33.641 1.00 89.94 190 TYR A N 1
ATOM 1477 C CA . TYR A 1 190 ? 20.673 13.329 -34.043 1.00 89.94 190 TYR A CA 1
ATOM 1478 C C . TYR A 1 190 ? 20.942 13.674 -35.499 1.00 89.94 190 TYR A C 1
ATOM 1480 O O . TYR A 1 190 ? 20.557 12.946 -36.418 1.00 89.94 190 TYR A O 1
ATOM 1488 N N . ASP A 1 191 ? 21.767 14.699 -35.674 1.00 86.12 191 ASP A N 1
ATOM 1489 C CA . ASP A 1 191 ? 22.206 15.156 -36.978 1.00 86.12 191 ASP A CA 1
ATOM 1490 C C . ASP A 1 191 ? 23.426 14.369 -37.460 1.00 86.12 191 ASP A C 1
ATOM 1492 O O . ASP A 1 191 ? 24.512 14.419 -36.868 1.00 86.12 191 ASP A O 1
ATOM 1496 N N . VAL A 1 192 ? 23.262 13.690 -38.598 1.00 81.25 192 VAL A N 1
ATOM 1497 C CA . VAL A 1 192 ? 24.363 13.114 -39.380 1.00 81.25 192 VAL A CA 1
ATOM 1498 C C . VAL A 1 192 ? 24.539 13.946 -40.640 1.00 81.25 192 VAL A C 1
ATOM 1500 O O . VAL A 1 192 ? 23.928 13.677 -41.675 1.00 81.25 192 VAL A O 1
ATOM 1503 N N . VAL A 1 193 ? 25.381 14.974 -40.558 1.00 80.75 193 VAL A N 1
ATOM 1504 C CA . VAL A 1 193 ? 25.680 15.845 -41.698 1.00 80.75 193 VAL A CA 1
ATOM 1505 C C . VAL A 1 193 ? 27.014 15.423 -42.322 1.00 80.75 193 VAL A C 1
ATOM 1507 O O . VAL A 1 193 ? 28.048 15.479 -41.651 1.00 80.75 193 VAL A O 1
ATOM 1510 N N . PRO A 1 194 ? 27.042 15.018 -43.608 1.00 82.56 194 PRO A N 1
ATOM 1511 C CA . PRO A 1 194 ? 28.285 14.666 -44.286 1.00 82.56 194 PRO A CA 1
ATOM 1512 C C . PRO A 1 194 ? 29.327 15.789 -44.202 1.00 82.56 194 PRO A C 1
ATOM 1514 O O . PRO A 1 194 ? 29.065 16.927 -44.586 1.00 82.56 194 PRO A O 1
ATOM 1517 N N . GLY A 1 195 ? 30.525 15.463 -43.714 1.00 84.94 195 GLY A N 1
ATOM 1518 C CA . GLY A 1 195 ? 31.622 16.427 -43.565 1.00 84.94 195 GLY A CA 1
ATOM 1519 C C . GLY A 1 195 ? 31.559 17.293 -42.302 1.00 84.94 195 GLY A C 1
ATOM 1520 O O . GLY A 1 195 ? 32.425 18.148 -42.126 1.00 84.94 195 GLY A O 1
ATOM 1521 N N . GLN A 1 196 ? 30.588 17.066 -41.412 1.00 84.56 196 GLN A N 1
ATOM 1522 C CA . GLN A 1 196 ? 30.533 17.680 -40.086 1.00 84.56 196 GLN A CA 1
ATOM 1523 C C . GLN A 1 196 ? 30.579 16.617 -38.987 1.00 84.56 196 GLN A C 1
ATOM 1525 O O . GLN A 1 196 ? 30.387 15.426 -39.231 1.00 84.56 196 GLN A O 1
ATOM 1530 N N . ALA A 1 197 ? 30.888 17.052 -37.765 1.00 83.38 197 ALA A N 1
ATOM 1531 C CA . ALA A 1 197 ? 30.756 16.190 -36.603 1.00 83.38 197 ALA A CA 1
ATOM 1532 C C . ALA A 1 197 ? 29.272 15.896 -36.376 1.00 83.38 197 ALA A C 1
ATOM 1534 O O . ALA A 1 197 ? 28.455 16.813 -36.410 1.00 83.38 197 ALA A O 1
ATOM 1535 N N . ASN A 1 198 ? 28.937 14.636 -36.121 1.00 87.62 198 ASN A N 1
ATOM 1536 C CA . ASN A 1 198 ? 27.568 14.286 -35.785 1.00 87.62 198 ASN A CA 1
ATOM 1537 C C . ASN A 1 198 ? 27.178 14.919 -34.442 1.00 87.62 198 ASN A C 1
ATOM 1539 O O . ASN A 1 198 ? 27.975 14.901 -33.495 1.00 87.62 198 ASN A O 1
ATOM 1543 N N . VAL A 1 199 ? 25.952 15.426 -34.341 1.00 90.44 199 VAL A N 1
ATOM 1544 C CA . VAL A 1 199 ? 25.500 16.193 -33.174 1.00 90.44 199 VAL A CA 1
ATOM 1545 C C . VAL A 1 199 ? 24.322 15.494 -32.513 1.00 90.44 199 VAL A C 1
ATOM 1547 O O . VAL A 1 199 ? 23.307 15.239 -33.145 1.00 90.44 199 VAL A O 1
ATOM 1550 N N . ALA A 1 200 ? 24.461 15.193 -31.220 1.00 92.69 200 ALA A N 1
ATOM 1551 C CA . ALA A 1 200 ? 23.337 14.803 -30.376 1.00 92.69 200 ALA A CA 1
ATOM 1552 C C . ALA A 1 200 ? 22.683 16.063 -29.812 1.00 92.69 200 ALA A C 1
ATOM 1554 O O . ALA A 1 200 ? 23.294 16.788 -29.022 1.00 92.69 200 ALA A O 1
ATOM 1555 N N . ASN A 1 201 ? 21.453 16.312 -30.231 1.00 91.44 201 ASN A N 1
ATOM 1556 C CA . ASN A 1 201 ? 20.733 17.540 -29.952 1.00 91.44 201 ASN A CA 1
ATOM 1557 C C . ASN A 1 201 ? 19.880 17.412 -28.682 1.00 91.44 201 ASN A C 1
ATOM 1559 O O . ASN A 1 201 ? 19.438 16.324 -28.317 1.00 91.44 201 ASN A O 1
ATOM 1563 N N . ASN A 1 202 ? 19.623 18.534 -28.004 1.00 93.25 202 ASN A N 1
ATOM 1564 C CA . ASN A 1 202 ? 18.775 18.594 -26.805 1.00 93.25 202 ASN A CA 1
ATOM 1565 C C . ASN A 1 202 ? 17.344 19.055 -27.150 1.00 93.25 202 ASN A C 1
ATOM 1567 O O . ASN A 1 202 ? 16.792 19.937 -26.492 1.00 93.25 202 ASN A O 1
ATOM 1571 N N . TYR A 1 203 ? 16.767 18.491 -28.212 1.00 90.56 203 TYR A N 1
ATOM 1572 C CA . TYR A 1 203 ? 15.389 18.713 -28.660 1.00 90.56 203 TYR A CA 1
ATOM 1573 C C . TYR A 1 203 ? 14.854 17.462 -29.391 1.00 90.56 203 TYR A C 1
ATOM 1575 O O . TYR A 1 203 ? 15.582 16.482 -29.538 1.00 90.56 203 TYR A O 1
ATOM 1583 N N . ASN A 1 204 ? 13.569 17.476 -29.778 1.00 88.88 204 ASN A N 1
ATOM 1584 C CA . ASN A 1 204 ? 12.804 16.326 -30.302 1.00 88.88 204 ASN A CA 1
ATOM 1585 C C . ASN A 1 204 ? 13.008 15.046 -29.473 1.00 88.88 204 ASN A C 1
ATOM 1587 O 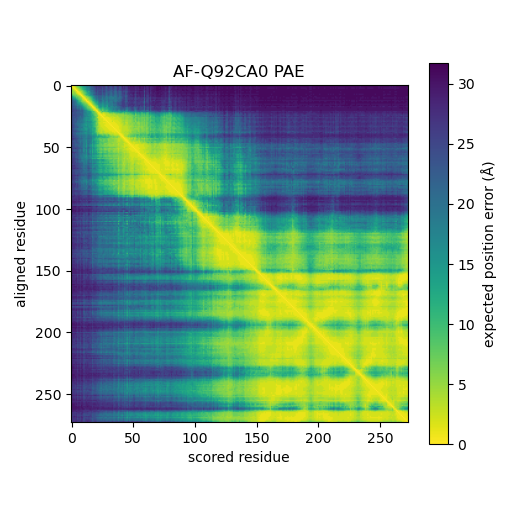O . ASN A 1 204 ? 13.421 14.007 -29.984 1.00 88.88 204 ASN A O 1
ATOM 1591 N N . PHE A 1 205 ? 12.756 15.140 -28.166 1.00 93.06 205 PHE A N 1
ATOM 1592 C CA . PHE A 1 205 ? 12.860 13.983 -27.286 1.00 93.06 205 PHE A CA 1
ATOM 1593 C C . PHE A 1 205 ? 11.704 13.008 -27.495 1.00 93.06 205 PHE A C 1
ATOM 1595 O O . PHE A 1 205 ? 10.552 13.427 -27.618 1.00 93.06 205 PHE A O 1
ATOM 1602 N N . ASP A 1 206 ? 12.017 11.718 -27.429 1.00 93.25 206 ASP A N 1
ATOM 1603 C CA . ASP A 1 206 ? 11.029 10.645 -27.419 1.00 93.25 206 ASP A CA 1
ATOM 1604 C C . ASP A 1 206 ? 11.334 9.634 -26.307 1.00 93.25 206 ASP A C 1
ATOM 1606 O O . ASP A 1 206 ? 12.477 9.481 -25.861 1.00 93.25 206 ASP A O 1
ATOM 1610 N N . PHE A 1 207 ? 10.294 8.959 -25.830 1.00 95.06 207 PHE A N 1
ATOM 1611 C CA . PHE A 1 207 ? 10.320 8.135 -24.632 1.00 95.06 207 PHE A CA 1
ATOM 1612 C C . PHE A 1 207 ? 9.807 6.737 -24.942 1.00 95.06 207 PHE A C 1
ATOM 1614 O O . PHE A 1 207 ? 8.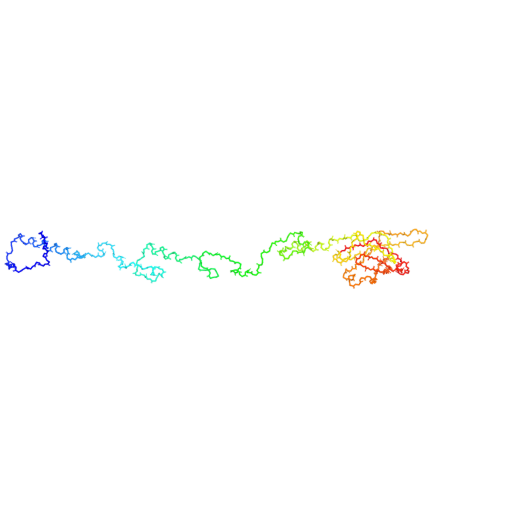672 6.546 -25.371 1.00 95.06 207 PHE A O 1
ATOM 1621 N N . THR A 1 208 ? 10.611 5.727 -24.627 1.00 96.06 208 THR A N 1
ATOM 1622 C CA . THR A 1 208 ? 10.179 4.332 -24.696 1.00 96.06 208 THR A CA 1
ATOM 1623 C C . THR A 1 208 ? 10.149 3.725 -23.305 1.00 96.06 208 THR A C 1
ATOM 1625 O O . THR A 1 208 ? 11.192 3.578 -22.671 1.00 96.06 208 THR A O 1
ATOM 1628 N N . PHE A 1 209 ? 8.971 3.306 -22.848 1.00 96.81 209 PHE A N 1
ATOM 1629 C CA . PHE A 1 209 ? 8.854 2.500 -21.637 1.00 96.81 209 PHE A CA 1
ATOM 1630 C C . PHE A 1 209 ? 8.961 1.006 -21.953 1.00 96.81 209 PHE A C 1
ATOM 1632 O O . PHE A 1 209 ? 8.247 0.488 -22.812 1.00 96.81 209 PHE A O 1
ATOM 1639 N N . ILE A 1 210 ? 9.820 0.306 -21.214 1.00 97.19 210 ILE A N 1
ATOM 1640 C CA . ILE A 1 210 ? 9.959 -1.147 -21.257 1.00 97.19 210 ILE A CA 1
ATOM 1641 C C . ILE A 1 210 ? 9.702 -1.689 -19.845 1.00 97.19 210 ILE A C 1
ATOM 1643 O O . ILE A 1 210 ? 10.495 -1.428 -18.935 1.00 97.19 210 ILE A O 1
ATOM 1647 N N . PRO A 1 211 ? 8.614 -2.451 -19.628 1.00 96.50 211 PRO A N 1
ATOM 1648 C CA . PRO A 1 211 ? 8.283 -2.964 -18.305 1.00 96.50 211 PRO A CA 1
ATOM 1649 C C . PRO A 1 211 ? 9.316 -3.996 -17.849 1.00 96.50 211 PRO A C 1
ATOM 1651 O O . PRO A 1 211 ? 9.688 -4.892 -18.613 1.00 96.50 211 PRO A O 1
ATOM 1654 N N . LYS A 1 212 ? 9.712 -3.958 -16.568 1.00 95.12 212 LYS A N 1
ATOM 1655 C CA . LYS A 1 212 ? 10.678 -4.928 -16.016 1.00 95.12 212 LYS A CA 1
ATOM 1656 C C . LYS A 1 212 ? 10.215 -6.374 -16.158 1.00 95.12 212 LYS A C 1
ATOM 1658 O O . LYS A 1 212 ? 11.038 -7.270 -16.296 1.00 95.12 212 LYS A O 1
ATOM 1663 N N . PHE A 1 213 ? 8.897 -6.609 -16.166 1.00 96.50 213 PHE A N 1
ATOM 1664 C CA . PHE A 1 213 ? 8.322 -7.932 -16.415 1.00 96.50 213 PHE A CA 1
ATOM 1665 C C . PHE A 1 213 ? 8.838 -8.540 -17.724 1.00 96.50 213 PHE A C 1
ATOM 1667 O O . PHE A 1 213 ? 9.217 -9.710 -17.739 1.00 96.50 213 PHE A O 1
ATOM 1674 N N . PHE A 1 214 ? 8.888 -7.748 -18.802 1.00 96.94 214 PHE A N 1
ATOM 1675 C CA . PHE A 1 214 ? 9.379 -8.220 -20.092 1.00 96.94 214 PHE A CA 1
ATOM 1676 C C . PHE A 1 214 ? 10.850 -8.626 -19.994 1.00 96.94 214 PHE A C 1
ATOM 1678 O O . PHE A 1 214 ? 11.199 -9.733 -20.387 1.00 96.94 214 PHE A O 1
ATOM 1685 N N . ILE A 1 215 ? 11.686 -7.778 -19.391 1.00 96.69 215 ILE A N 1
ATOM 1686 C CA . ILE A 1 215 ? 13.127 -8.026 -19.235 1.00 96.69 215 ILE A CA 1
ATOM 1687 C C . ILE A 1 215 ? 13.375 -9.263 -18.356 1.00 96.69 215 ILE A C 1
ATOM 1689 O O . ILE A 1 215 ? 14.193 -10.111 -18.696 1.00 96.69 215 ILE A O 1
ATOM 1693 N N . ASN A 1 216 ? 12.610 -9.433 -17.275 1.00 95.38 216 ASN A N 1
ATOM 1694 C CA . ASN A 1 216 ? 12.701 -10.603 -16.399 1.00 95.38 216 ASN A CA 1
ATOM 1695 C C . ASN A 1 216 ? 12.304 -11.898 -17.115 1.00 95.38 216 ASN A C 1
ATOM 1697 O O . ASN A 1 216 ? 12.899 -12.950 -16.883 1.00 95.38 216 ASN A O 1
ATOM 1701 N N . LYS A 1 217 ? 11.277 -11.842 -17.969 1.00 97.12 217 LYS A N 1
ATOM 1702 C CA . LYS A 1 217 ? 10.768 -13.018 -18.681 1.00 97.12 217 LYS A CA 1
ATOM 1703 C C . LYS A 1 217 ? 11.599 -13.364 -1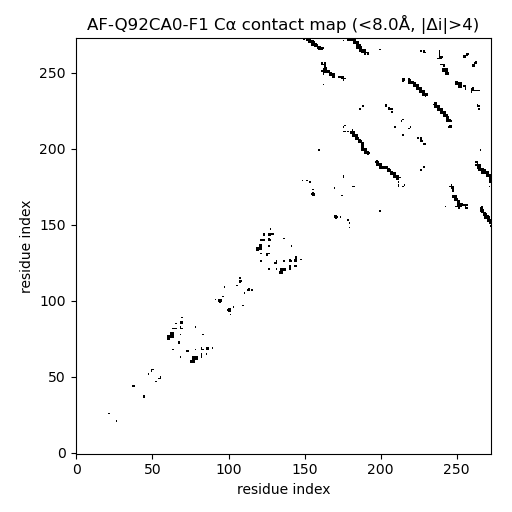9.917 1.00 97.12 217 LYS A C 1
ATOM 1705 O O . LYS A 1 217 ? 11.708 -14.540 -20.261 1.00 97.12 217 LYS A O 1
ATOM 1710 N N . HIS A 1 218 ? 12.169 -12.353 -20.563 1.00 97.25 218 HIS A N 1
ATOM 1711 C CA . HIS A 1 218 ? 12.833 -12.430 -21.861 1.00 97.25 218 HIS A CA 1
ATOM 1712 C C . HIS A 1 218 ? 14.224 -11.780 -21.816 1.00 97.25 218 HIS A C 1
ATOM 1714 O O . HIS A 1 218 ? 14.594 -11.016 -22.704 1.00 97.25 218 HIS A O 1
ATOM 1720 N N . SER A 1 219 ? 14.998 -12.078 -20.770 1.00 97.12 219 SER A N 1
ATOM 1721 C CA . SER A 1 219 ? 16.349 -11.534 -20.593 1.00 97.12 219 SER A CA 1
ATOM 1722 C C . SER A 1 219 ? 17.234 -11.860 -21.798 1.00 97.12 219 SER A C 1
ATOM 1724 O O . SER A 1 219 ? 17.346 -13.016 -22.208 1.00 97.12 219 SER A O 1
ATOM 1726 N N . GLY A 1 220 ? 17.838 -10.828 -22.383 1.00 95.56 220 GLY A N 1
ATOM 1727 C CA . GLY A 1 220 ? 18.676 -10.911 -23.576 1.00 95.56 220 GLY A CA 1
ATOM 1728 C C . GLY A 1 220 ? 17.916 -11.088 -24.893 1.00 95.56 220 GLY A C 1
ATOM 1729 O O . GLY A 1 220 ? 18.557 -11.115 -25.940 1.00 95.56 220 GLY A O 1
ATOM 1730 N N . ALA A 1 221 ? 16.583 -11.188 -24.884 1.00 95.75 221 ALA A N 1
ATOM 1731 C CA . ALA A 1 221 ? 15.798 -11.177 -26.115 1.00 95.75 221 ALA A CA 1
ATOM 1732 C C . ALA A 1 221 ? 15.773 -9.773 -26.734 1.00 95.75 221 ALA A C 1
ATOM 1734 O O . ALA A 1 221 ? 15.974 -8.767 -26.046 1.00 95.75 221 ALA A O 1
ATOM 1735 N N . ASN A 1 222 ? 15.510 -9.706 -28.040 1.00 93.69 222 ASN A N 1
ATOM 1736 C CA . ASN A 1 222 ? 15.399 -8.429 -28.724 1.00 93.69 222 ASN A CA 1
ATOM 1737 C C . ASN A 1 222 ? 14.067 -7.737 -28.404 1.00 93.69 222 ASN A C 1
ATOM 1739 O O . ASN A 1 222 ? 13.014 -8.371 -28.319 1.00 93.69 222 ASN A O 1
ATOM 1743 N N . VAL A 1 223 ? 14.112 -6.414 -28.306 1.00 95.19 223 VAL A N 1
ATOM 1744 C CA . VAL A 1 223 ? 12.942 -5.538 -28.271 1.00 95.19 223 VAL A CA 1
ATOM 1745 C C . VAL A 1 223 ? 13.122 -4.443 -29.311 1.00 95.19 223 VAL A C 1
ATOM 1747 O O . VAL A 1 223 ? 14.133 -3.743 -29.327 1.00 95.19 223 VAL A O 1
ATOM 1750 N N . ASN A 1 224 ? 12.147 -4.322 -30.208 1.00 94.00 224 ASN A N 1
ATOM 1751 C CA . ASN A 1 224 ? 12.142 -3.289 -31.234 1.00 94.00 224 ASN A CA 1
ATOM 1752 C C . ASN A 1 224 ? 11.367 -2.092 -30.692 1.00 94.00 224 ASN A C 1
ATOM 1754 O O . ASN A 1 224 ? 10.199 -2.230 -30.330 1.00 94.00 224 ASN A O 1
ATOM 1758 N N . VAL A 1 225 ? 12.015 -0.935 -30.635 1.00 93.19 225 VAL A N 1
ATOM 1759 C CA . VAL A 1 225 ? 11.456 0.298 -30.092 1.00 93.19 225 VAL A CA 1
ATOM 1760 C C . VAL A 1 225 ? 11.348 1.324 -31.220 1.00 93.19 225 VAL A C 1
ATOM 1762 O O . VAL A 1 225 ? 12.369 1.789 -31.731 1.00 93.19 225 VAL A O 1
ATOM 1765 N N . PRO A 1 226 ? 10.128 1.618 -31.697 1.00 91.06 226 PRO A N 1
ATOM 1766 C CA . PRO A 1 226 ? 9.895 2.730 -32.603 1.00 91.06 226 PRO A CA 1
ATOM 1767 C C . PRO A 1 226 ? 10.176 4.040 -31.866 1.00 91.06 226 PRO A C 1
ATOM 1769 O O . PRO A 1 226 ? 9.670 4.239 -30.765 1.00 91.06 226 PRO A O 1
ATOM 1772 N N . VAL A 1 227 ? 10.973 4.903 -32.481 1.00 90.75 227 VAL A N 1
ATOM 1773 C CA . VAL A 1 227 ? 11.335 6.227 -31.985 1.00 90.75 227 VAL A CA 1
ATOM 1774 C C . VAL A 1 227 ? 10.869 7.242 -33.017 1.00 90.75 227 VAL A C 1
ATOM 1776 O O . VAL A 1 227 ? 11.280 7.200 -34.177 1.00 90.75 227 VAL A O 1
ATOM 1779 N N . ALA A 1 228 ? 9.964 8.113 -32.608 1.00 85.88 228 ALA A N 1
ATOM 1780 C CA . ALA A 1 228 ? 9.464 9.219 -33.393 1.00 85.88 228 ALA A CA 1
ATOM 1781 C C . ALA A 1 228 ? 10.590 10.215 -33.689 1.00 85.88 228 ALA A C 1
ATOM 1783 O O . ALA A 1 228 ? 11.258 10.688 -32.772 1.00 85.88 228 ALA A O 1
ATOM 1784 N N . THR A 1 229 ? 10.771 10.571 -34.960 1.00 79.31 229 THR A N 1
ATOM 1785 C CA . THR A 1 229 ? 11.738 11.594 -35.368 1.00 79.31 229 THR A CA 1
ATOM 1786 C C . THR A 1 229 ? 11.117 12.531 -36.407 1.00 79.31 229 THR A C 1
ATOM 1788 O O . THR A 1 229 ? 10.179 12.159 -37.117 1.00 79.31 229 THR A O 1
ATOM 1791 N N . ASN A 1 230 ? 11.576 13.785 -36.457 1.00 71.69 230 ASN A N 1
ATOM 1792 C CA . ASN A 1 230 ? 11.193 14.767 -37.482 1.00 71.69 230 ASN A CA 1
ATOM 1793 C C . ASN A 1 230 ? 9.676 14.897 -37.788 1.00 71.69 230 ASN A C 1
ATOM 1795 O O . ASN A 1 230 ? 9.261 14.973 -38.948 1.00 71.69 230 ASN A O 1
ATOM 1799 N N . PHE A 1 231 ? 8.826 14.969 -36.754 1.00 72.00 231 PHE A N 1
ATOM 1800 C CA . PHE A 1 231 ? 7.383 15.199 -36.922 1.00 72.00 231 PHE A CA 1
ATOM 1801 C C . PHE A 1 231 ? 7.077 16.641 -37.351 1.00 72.00 231 PHE A C 1
ATOM 1803 O O . PHE A 1 231 ? 7.327 17.593 -36.613 1.00 72.00 231 PHE A O 1
ATOM 1810 N N . ASN A 1 232 ? 6.468 16.802 -38.527 1.00 76.00 232 ASN A N 1
ATOM 1811 C CA . ASN A 1 232 ? 5.945 18.078 -39.012 1.00 76.00 232 ASN A CA 1
ATOM 1812 C C . ASN A 1 232 ? 4.596 17.902 -39.737 1.00 76.00 232 ASN A C 1
ATOM 1814 O O . ASN A 1 232 ? 4.047 16.805 -39.814 1.00 76.00 232 ASN A O 1
ATOM 1818 N N . ALA A 1 233 ? 4.037 18.997 -40.263 1.00 78.12 233 ALA A N 1
ATOM 1819 C CA . ALA A 1 233 ? 2.714 18.998 -40.892 1.00 78.12 233 ALA A CA 1
ATOM 1820 C C . ALA A 1 233 ? 2.612 18.130 -42.165 1.00 78.12 233 ALA A C 1
ATOM 1822 O O . ALA A 1 233 ? 1.502 17.832 -42.601 1.00 78.12 233 ALA A O 1
ATOM 1823 N N . GLN A 1 234 ? 3.738 17.746 -42.774 1.00 81.56 234 GLN A N 1
ATOM 1824 C CA . GLN A 1 234 ? 3.787 16.965 -44.013 1.00 81.56 234 GLN A CA 1
ATOM 1825 C C . GLN A 1 234 ? 4.425 15.579 -43.852 1.00 81.56 234 GLN A C 1
ATOM 1827 O O . GLN A 1 234 ? 4.240 14.728 -44.722 1.00 81.56 234 GLN A O 1
ATOM 1832 N N . VAL A 1 235 ? 5.190 15.347 -42.783 1.00 73.44 235 VAL A N 1
ATOM 1833 C CA . VAL A 1 235 ? 6.008 14.143 -42.610 1.00 73.44 235 VAL A CA 1
ATOM 1834 C C . VAL A 1 235 ? 5.967 13.669 -41.156 1.00 73.44 235 VAL A C 1
ATOM 1836 O O . VAL A 1 235 ? 6.145 14.453 -40.228 1.00 73.44 235 VAL A O 1
ATOM 1839 N N . ALA A 1 236 ? 5.779 12.361 -40.978 1.00 73.44 236 ALA A N 1
ATOM 1840 C CA . ALA A 1 236 ? 6.009 11.644 -39.729 1.00 73.44 236 ALA A CA 1
ATOM 1841 C C . ALA A 1 236 ? 7.057 10.556 -39.995 1.00 73.44 236 ALA A C 1
ATOM 1843 O O . ALA A 1 236 ? 6.775 9.599 -40.722 1.00 73.44 236 ALA A O 1
ATOM 1844 N N . GLN A 1 237 ? 8.268 10.726 -39.463 1.00 81.31 237 GLN A N 1
ATOM 1845 C CA . GLN A 1 237 ? 9.329 9.725 -39.559 1.00 81.31 237 GLN A CA 1
ATOM 1846 C C . GLN A 1 237 ? 9.428 8.921 -38.264 1.00 81.31 237 GLN A C 1
ATOM 1848 O O . GLN A 1 237 ? 9.120 9.389 -37.168 1.00 81.31 237 GLN A O 1
ATOM 1853 N N . ILE A 1 238 ? 9.801 7.654 -38.419 1.00 83.31 238 ILE A N 1
ATOM 1854 C CA . ILE A 1 238 ? 10.024 6.735 -37.311 1.00 83.31 238 ILE A CA 1
ATOM 1855 C C . ILE A 1 238 ? 11.337 6.018 -37.581 1.00 83.31 238 ILE A C 1
ATOM 1857 O O . ILE A 1 238 ? 11.502 5.390 -38.630 1.00 83.31 238 ILE A O 1
ATOM 1861 N N . THR A 1 239 ? 12.223 6.067 -36.597 1.00 86.88 239 THR A N 1
ATOM 1862 C CA . THR A 1 239 ? 13.440 5.268 -36.538 1.00 86.88 239 THR A CA 1
ATOM 1863 C C . THR A 1 239 ? 13.209 4.100 -35.598 1.00 86.88 239 THR A C 1
ATOM 1865 O O . THR A 1 239 ? 12.734 4.284 -34.484 1.00 86.88 239 THR A O 1
ATOM 1868 N N . ILE A 1 240 ? 13.540 2.876 -36.003 1.00 89.12 240 ILE A N 1
ATOM 1869 C CA . ILE A 1 240 ? 13.378 1.706 -35.129 1.00 89.12 240 ILE A CA 1
ATOM 1870 C C . ILE A 1 240 ? 14.730 1.361 -34.510 1.00 89.12 240 ILE A C 1
ATOM 1872 O O . ILE A 1 240 ? 15.722 1.202 -35.214 1.00 89.12 240 ILE A O 1
ATOM 1876 N N . LYS A 1 241 ? 14.791 1.204 -33.186 1.00 91.69 241 LYS A N 1
ATOM 1877 C CA . LYS A 1 241 ? 15.974 0.653 -32.508 1.00 91.69 241 LYS A CA 1
ATOM 1878 C C . LYS A 1 241 ? 15.686 -0.758 -32.041 1.00 91.69 241 LYS A C 1
ATOM 1880 O O . LYS A 1 241 ? 14.660 -1.020 -31.430 1.00 91.69 241 LYS A O 1
ATOM 1885 N N . THR A 1 242 ? 16.602 -1.675 -32.305 1.00 94.12 242 THR A N 1
ATOM 1886 C CA . THR A 1 242 ? 16.555 -3.029 -31.748 1.00 94.12 242 THR A CA 1
ATOM 1887 C C . THR A 1 242 ? 17.490 -3.098 -30.553 1.00 94.12 242 THR A C 1
ATOM 1889 O O . THR A 1 242 ? 18.691 -2.874 -30.702 1.00 94.12 242 THR A O 1
ATOM 1892 N N . LEU A 1 243 ? 16.956 -3.388 -29.372 1.00 95.94 243 LEU A N 1
ATOM 1893 C CA . LEU A 1 243 ? 17.706 -3.449 -28.120 1.00 95.94 243 LEU A CA 1
ATOM 1894 C C . LEU A 1 243 ? 17.727 -4.866 -27.560 1.00 95.94 243 LEU A C 1
ATOM 1896 O O . LEU A 1 243 ? 16.791 -5.631 -27.769 1.00 95.94 243 LEU A O 1
ATOM 1900 N N . TYR A 1 244 ? 18.768 -5.174 -26.797 1.00 96.94 244 TYR A N 1
ATOM 1901 C CA . TYR A 1 244 ? 18.904 -6.398 -26.015 1.00 96.94 244 TYR A CA 1
ATOM 1902 C C . TYR A 1 244 ? 19.142 -6.003 -24.565 1.00 96.94 244 TYR A C 1
ATOM 1904 O O . TYR A 1 244 ? 20.080 -5.260 -24.274 1.00 96.94 244 TYR A O 1
ATOM 1912 N N . LEU A 1 245 ? 18.288 -6.475 -23.661 1.00 97.25 245 LEU A N 1
ATOM 1913 C CA . LEU A 1 245 ? 18.277 -6.040 -22.265 1.00 97.25 245 LEU A CA 1
ATOM 1914 C C . LEU A 1 245 ? 18.431 -7.237 -21.343 1.00 97.25 245 LEU A C 1
ATOM 1916 O O . LEU A 1 245 ? 17.690 -8.209 -21.462 1.00 97.25 245 LEU A O 1
ATOM 1920 N N . THR A 1 246 ? 19.365 -7.150 -20.404 1.00 97.50 246 THR A N 1
ATOM 1921 C CA . THR A 1 246 ? 19.446 -8.068 -19.267 1.00 97.50 246 THR A CA 1
ATOM 1922 C C . THR A 1 246 ? 19.169 -7.302 -17.982 1.00 97.50 246 THR A C 1
ATOM 1924 O O . THR A 1 246 ? 18.979 -6.087 -17.990 1.00 97.50 246 THR A O 1
ATOM 1927 N N . ASP A 1 247 ? 19.198 -8.001 -16.854 1.00 97.75 247 ASP A N 1
ATOM 1928 C CA . ASP A 1 247 ? 19.062 -7.367 -15.547 1.00 97.75 247 ASP A CA 1
ATOM 1929 C C . ASP A 1 247 ? 20.159 -6.323 -15.256 1.00 97.75 247 ASP A C 1
ATOM 1931 O O . ASP A 1 247 ? 19.943 -5.401 -14.482 1.00 97.75 247 ASP A O 1
ATOM 1935 N N . THR A 1 248 ? 21.332 -6.424 -15.891 1.00 97.62 248 THR A N 1
ATOM 1936 C CA . THR A 1 248 ? 22.501 -5.578 -15.561 1.00 97.62 248 THR A CA 1
ATOM 1937 C C . THR A 1 248 ? 23.099 -4.824 -16.747 1.00 97.62 248 THR A C 1
ATOM 1939 O O . THR A 1 248 ? 24.007 -4.005 -16.573 1.00 97.62 248 THR A O 1
ATOM 1942 N N . THR A 1 249 ? 22.624 -5.105 -17.960 1.00 96.81 249 THR A N 1
ATOM 1943 C CA . THR A 1 249 ? 23.211 -4.576 -19.189 1.00 96.81 249 THR A CA 1
ATOM 1944 C C . THR A 1 249 ? 22.166 -4.238 -20.236 1.00 96.81 249 THR A C 1
ATOM 1946 O O . THR A 1 249 ? 21.069 -4.800 -20.259 1.00 96.81 249 THR A O 1
ATOM 1949 N N . PHE A 1 250 ? 22.563 -3.372 -21.163 1.00 96.75 250 PHE A N 1
ATOM 1950 C CA . PHE A 1 250 ? 21.866 -3.168 -22.421 1.00 96.75 250 PHE A CA 1
ATOM 1951 C C . PHE A 1 250 ? 22.857 -3.176 -23.585 1.00 96.75 250 PHE A C 1
ATOM 1953 O O . PHE A 1 250 ? 24.015 -2.791 -23.444 1.00 96.75 250 PHE A O 1
ATOM 1960 N N . ALA A 1 251 ? 22.400 -3.613 -24.745 1.00 96.25 251 ALA A N 1
ATOM 1961 C CA . ALA A 1 251 ? 23.096 -3.490 -26.018 1.00 96.25 251 ALA A CA 1
ATOM 1962 C C . ALA A 1 251 ? 22.057 -3.182 -27.097 1.00 96.25 251 ALA A C 1
ATOM 1964 O O . ALA A 1 251 ? 20.850 -3.224 -26.838 1.00 96.25 251 ALA A O 1
ATOM 1965 N N . GLY A 1 252 ? 22.495 -2.910 -28.318 1.00 94.31 252 GLY A N 1
ATOM 1966 C CA . GLY A 1 252 ? 21.585 -2.957 -29.453 1.00 94.31 252 GLY A CA 1
ATOM 1967 C C . GLY A 1 252 ? 22.163 -3.723 -30.624 1.00 94.31 252 GLY A C 1
ATOM 1968 O O . GLY A 1 252 ? 23.208 -4.357 -30.530 1.00 94.31 252 GLY A O 1
ATOM 1969 N N . HIS A 1 253 ? 21.419 -3.737 -31.717 1.00 92.62 253 HIS A N 1
ATOM 1970 C CA . HIS A 1 253 ? 21.806 -4.462 -32.917 1.00 92.62 253 HIS A CA 1
ATOM 1971 C C . HIS A 1 253 ? 22.739 -3.614 -33.787 1.00 92.62 253 HIS A C 1
ATOM 1973 O O . HIS A 1 253 ? 22.553 -2.405 -33.891 1.00 92.62 253 HIS A O 1
ATOM 1979 N N . ASP A 1 254 ? 23.659 -4.247 -34.518 1.00 89.31 254 ASP A N 1
ATOM 1980 C CA . ASP A 1 254 ? 24.500 -3.613 -35.553 1.00 89.31 254 ASP A CA 1
ATOM 1981 C C . ASP A 1 254 ? 23.711 -2.753 -36.541 1.00 89.31 254 ASP A C 1
ATOM 1983 O O . ASP A 1 254 ? 24.197 -1.732 -37.015 1.00 89.31 254 ASP A O 1
ATOM 1987 N N . LEU A 1 255 ? 22.467 -3.139 -36.837 1.00 87.56 255 LEU A N 1
ATOM 1988 C CA . LEU A 1 255 ? 21.634 -2.416 -37.777 1.00 87.56 255 LEU A CA 1
ATOM 1989 C C . LEU A 1 255 ? 21.172 -1.073 -37.221 1.00 87.56 255 LEU A C 1
ATOM 1991 O O . LEU A 1 255 ? 20.776 -0.246 -38.027 1.00 87.56 255 LEU A O 1
ATOM 1995 N N . ASN A 1 256 ? 21.272 -0.811 -35.911 1.00 90.25 256 ASN A N 1
ATOM 1996 C CA . ASN A 1 256 ? 20.894 0.465 -35.290 1.00 90.25 256 ASN A CA 1
ATOM 1997 C C . ASN A 1 256 ? 21.701 1.672 -35.786 1.00 90.25 256 ASN A C 1
ATOM 1999 O O . ASN A 1 256 ? 21.364 2.797 -35.430 1.00 90.25 256 ASN A O 1
ATOM 2003 N N . SER A 1 257 ? 22.749 1.460 -36.582 1.00 82.94 257 SER A N 1
ATOM 2004 C CA . SER A 1 257 ? 23.529 2.505 -37.251 1.00 82.94 257 SER A CA 1
ATOM 2005 C C . SER A 1 257 ? 23.336 2.532 -38.775 1.00 82.94 257 SER A C 1
ATOM 2007 O O . SER A 1 257 ? 24.051 3.255 -39.463 1.00 82.94 257 SER A O 1
ATOM 2009 N N . SER A 1 258 ? 22.379 1.769 -39.328 1.00 83.00 258 SER A N 1
ATOM 2010 C CA . SER A 1 258 ? 22.113 1.697 -40.779 1.00 83.00 258 SER A CA 1
ATOM 2011 C C . SER A 1 258 ? 20.613 1.763 -41.139 1.00 83.00 258 SER A C 1
ATOM 2013 O O . SER A 1 258 ? 19.745 1.386 -40.352 1.00 83.00 258 SER A O 1
ATOM 2015 N N . GLY A 1 259 ? 20.290 2.251 -42.343 1.00 80.44 259 GLY A N 1
ATOM 2016 C CA . GLY A 1 259 ? 18.923 2.261 -42.886 1.00 80.44 259 GLY A CA 1
ATOM 2017 C C . GLY A 1 259 ? 17.904 3.027 -42.029 1.00 80.44 259 GLY A C 1
ATOM 2018 O O . GLY A 1 259 ? 18.221 4.070 -41.462 1.00 80.44 259 GLY A O 1
ATOM 2019 N N . LEU A 1 260 ? 16.686 2.480 -41.907 1.00 74.69 260 LEU A N 1
ATOM 2020 C CA . LEU A 1 260 ? 15.601 3.028 -41.070 1.00 74.69 260 LEU A CA 1
ATOM 2021 C C . LEU A 1 260 ? 15.939 3.078 -39.573 1.00 74.69 260 LEU A C 1
ATOM 2023 O O . LEU A 1 260 ? 15.188 3.651 -38.796 1.00 74.69 260 LEU A O 1
ATOM 2027 N N . ASN A 1 261 ? 17.047 2.469 -39.157 1.00 72.75 261 ASN A N 1
ATOM 2028 C CA . ASN A 1 261 ? 17.441 2.405 -37.762 1.00 72.75 261 ASN A CA 1
ATOM 2029 C C . ASN A 1 261 ? 18.581 3.394 -37.444 1.00 72.75 261 ASN A C 1
ATOM 2031 O O . ASN A 1 261 ? 18.802 3.685 -36.271 1.00 72.75 261 ASN A O 1
ATOM 2035 N N . ALA A 1 262 ? 19.292 3.923 -38.453 1.00 71.12 262 ALA A N 1
ATOM 2036 C CA . ALA A 1 262 ? 20.440 4.830 -38.291 1.00 71.12 262 ALA A CA 1
ATOM 2037 C C . ALA A 1 262 ? 20.075 6.281 -38.030 1.00 71.12 262 ALA A C 1
ATOM 2039 O O . ALA A 1 262 ? 20.871 7.024 -37.468 1.00 71.12 262 ALA A O 1
ATOM 2040 N N . ASN A 1 263 ? 18.941 6.715 -38.565 1.00 68.75 263 ASN A N 1
ATOM 2041 C CA . ASN A 1 263 ? 18.741 8.135 -38.769 1.00 68.75 263 ASN A CA 1
ATOM 2042 C C . ASN A 1 263 ? 18.122 8.748 -37.511 1.00 68.75 263 ASN A C 1
ATOM 2044 O O . ASN A 1 263 ? 17.216 8.169 -36.914 1.00 68.75 263 ASN A O 1
ATOM 2048 N N . ASP A 1 264 ? 18.604 9.930 -37.128 1.00 82.06 264 ASP A N 1
ATOM 2049 C CA . ASP A 1 264 ? 17.776 10.957 -36.485 1.00 82.06 264 ASP A CA 1
ATOM 2050 C C . ASP A 1 264 ? 17.415 10.763 -34.996 1.00 82.06 264 ASP A C 1
ATOM 2052 O O . ASP A 1 264 ? 16.858 11.664 -34.383 1.00 82.06 264 ASP A O 1
ATOM 2056 N N . ALA A 1 265 ? 17.761 9.623 -34.379 1.00 90.06 265 ALA A N 1
ATOM 2057 C CA . ALA A 1 265 ? 17.535 9.386 -32.948 1.00 90.06 265 ALA A CA 1
ATOM 2058 C C . ALA A 1 265 ? 18.697 8.682 -32.239 1.00 90.06 265 ALA A C 1
ATOM 2060 O O . ALA A 1 265 ? 19.062 7.554 -32.593 1.00 90.06 265 ALA A O 1
ATOM 2061 N N . ILE A 1 266 ? 19.199 9.294 -31.165 1.00 92.38 266 ILE A N 1
ATOM 2062 C CA . ILE A 1 266 ? 20.280 8.773 -30.321 1.00 92.38 266 ILE A CA 1
ATOM 2063 C C . ILE A 1 266 ? 19.826 8.572 -28.874 1.00 92.38 266 ILE A C 1
ATOM 2065 O O . ILE A 1 266 ? 19.026 9.344 -28.352 1.00 92.38 266 ILE A O 1
ATOM 2069 N N . LEU A 1 267 ? 20.340 7.536 -28.202 1.00 95.19 267 LEU A N 1
ATOM 2070 C CA . LEU A 1 267 ? 20.046 7.309 -26.789 1.00 95.19 267 LEU A CA 1
ATOM 2071 C C . LEU A 1 267 ? 20.750 8.367 -25.942 1.00 95.19 267 LEU A C 1
ATOM 2073 O O . LEU A 1 267 ? 21.972 8.531 -26.041 1.00 95.19 267 LEU A O 1
ATOM 2077 N N . ARG A 1 268 ? 19.978 9.027 -25.079 1.00 96.81 268 ARG A N 1
ATOM 2078 C CA . ARG A 1 268 ? 20.462 10.044 -24.145 1.00 96.81 268 ARG A CA 1
ATOM 2079 C C . ARG A 1 268 ? 20.479 9.555 -22.715 1.00 96.81 268 ARG A C 1
ATOM 2081 O O . ARG A 1 268 ? 21.499 9.681 -22.044 1.00 96.81 268 ARG A O 1
ATOM 2088 N N . TYR A 1 269 ? 19.371 8.961 -22.283 1.00 97.56 269 TYR A N 1
ATOM 2089 C CA . TYR A 1 269 ? 19.212 8.489 -20.916 1.00 97.56 269 TYR A CA 1
ATOM 2090 C C . TYR A 1 269 ? 18.511 7.140 -20.864 1.00 97.56 269 TYR A C 1
ATOM 2092 O O . TYR A 1 269 ? 17.679 6.819 -21.712 1.00 97.56 269 TYR A O 1
ATOM 2100 N N . ILE A 1 270 ? 18.807 6.384 -19.813 1.00 97.62 270 ILE A N 1
ATOM 2101 C CA . ILE A 1 270 ? 17.942 5.306 -19.341 1.00 97.62 270 ILE A CA 1
ATOM 2102 C C . ILE A 1 270 ? 17.590 5.638 -17.901 1.00 97.62 270 ILE A C 1
ATOM 2104 O O . ILE A 1 270 ? 18.487 5.757 -17.066 1.00 97.62 270 ILE A O 1
ATOM 2108 N N . LEU A 1 271 ? 16.300 5.780 -17.619 1.00 96.81 271 LEU A N 1
ATOM 2109 C CA . LEU A 1 271 ? 15.788 5.944 -16.266 1.00 96.81 271 LEU A CA 1
ATOM 2110 C C . LEU A 1 271 ? 15.182 4.628 -15.790 1.00 96.81 271 LEU A C 1
ATOM 2112 O O . LEU A 1 271 ? 14.345 4.043 -16.472 1.00 96.81 271 LEU A O 1
ATOM 2116 N N . GLY A 1 272 ? 15.600 4.169 -14.621 1.00 95.12 272 GLY A N 1
ATOM 2117 C CA . GLY A 1 272 ? 14.914 3.136 -13.865 1.00 95.12 272 GLY A CA 1
ATOM 2118 C C . GLY A 1 272 ? 13.751 3.767 -13.118 1.00 95.12 272 GLY A C 1
ATOM 2119 O O . GLY A 1 272 ? 13.953 4.744 -12.397 1.00 95.12 272 GLY A O 1
ATOM 2120 N N . VAL A 1 273 ? 12.555 3.230 -13.334 1.00 90.88 273 VAL A N 1
ATOM 2121 C CA . VAL A 1 273 ? 11.290 3.677 -12.732 1.00 90.88 273 VAL A CA 1
ATOM 2122 C C . VAL A 1 273 ? 10.588 2.532 -12.050 1.00 90.88 273 VAL A C 1
ATOM 2124 O O . VAL A 1 273 ? 10.919 1.361 -12.345 1.00 90.88 273 VAL A O 1
#

Foldseek 3Di:
DDDDDDDDPDDPPPPDPDDPDDDPVVVVVVVVVVVVCLVPVDPCSVVDDCVNVVNPVPAPAAADDLVCLLVVPDPRHDYDPVSVVSNVVVPQPDPDQQNDDDPDDDDCVSVPNPVPADAAADDLVCLLVVPDPRHDYDPVSVVSNVVSLVVAKDWQDADWDLQEQDKDWGPPQAWQVVFNWGKKWKKAWWDDDPPDDIDGDPDPIDIDGDTSVCCVVQQQDKDKDWRWFDDDPPDTATAIWIWGHHGTIIGTYNCCCDDSNNHTITTGTMIRD

Mean predicted aligned error: 14.82 Å

Secondary structure (DSSP, 8-state):
---------S---TT----S---HHHHHHHHHHHHHHHHHH-TTTT---TTTTT-TT---PEEPPHHHHHH---SSEE--HHHHHHHHHT--S-S-BTTB-SS----GGGGT-TT---PEEPPHHHHHHT--SSEE--HHHHHHHHHHHHH--EEEEEEEE---SSPEEPGGG--GGGSSSEEEEEEEEEE--TTS--EE-SSS-EEEEEEHHHHHHSTT-EEEEEEEE---SS--EEEEEEEEE-SSEEEE-GGGGSGGGTSEEEEEEEEE-

pLDDT: mean 85.28, std 13.94, range [40.06, 98.06]